Protein 3UZU (pdb70)

Solvent-accessible surface area: 12932 Å² total; per-residue (Å²): 139,85,188,67,56,47,50,13,72,59,141,50,24,9,86,44,1,10,60,28,5,169,0,84,164,50,49,54,0,0,4,9,25,7,15,75,0,29,11,0,13,40,0,9,78,91,0,8,33,128,85,30,24,0,10,0,3,25,113,69,84,90,31,23,40,140,2,88,158,146,27,32,163,59,11,73,25,39,82,20,63,11,57,115,37,88,0,33,76,10,20,93,139,64,154,74,71,11,0,15,0,1,3,55,5,65,103,108,36,1,35,52,1,1,72,50,0,35,87,27,1,87,46,3,72,15,0,6,0,4,2,42,32,56,0,0,73,56,0,51,9,124,55,43,64,113,28,2,20,87,7,0,0,23,0,48,13,27,4,76,25,56,73,58,39,101,1,50,33,121,1,14,48,84,84,32,111,58,84,9,0,2,0,72,0,72,20,40,34,116,159,98,37,52,92,24,76,78,75,16,0,19,66,0,1,81,26,0,11,77,95,106,182,106,84,0,121,92,14,4,33,81,20,139,149,72,11,58,7,92,76,122,67,26,74,12,54,66,92,0,26,44,0,14,21,125,60,0,12,185,4,0,75,25,0,40,79,47,120,79,119,142

Radius of gyration: 20.52 Å; Cα contacts (8 Å, |Δi|>4): 447; chains: 1; bounding box: 50×59×37 Å

B-factor: mean 15.31, std 8.37, range [4.54, 40.95]

InterPro domains:
  IPR001737 Ribosomal RNA adenine methyltransferase KsgA/Erm [PF00398] (11-234)
  IPR001737 Ribosomal RNA adenine methyltransferase KsgA/Erm [PS51689] (12-272)
  IPR001737 Ribosomal RNA adenine methyltransferase KsgA/Erm [PTHR11727] (7-268)
  IPR011530 Ribosomal RNA adenine dimethylase [MF_00607] (10-269)
  IPR011530 Ribosomal RNA adenine dimethylase [TIGR00755] (12-267)
  IPR020598 Ribosomal RNA adenine methylase transferase, N-terminal [SM00650] (26-202)
  IPR023165 rRNA adenine dimethylase-like, C-terminal [G3DSA:1.10.8.100] (207-275)
  IPR029063 S-adenosyl-L-methionine-dependent methyltransferase superfamily [G3DSA:3.40.50.150] (14-205)
  IPR029063 S-adenosyl-L-methionine-dependent methyltransferase superfamily [SSF53335] (7-268)

Nearest PDB structures (foldseek):
  3uzu-assembly1_A  TM=1.004E+00  e=6.122E-60  Burkholderia pseudomallei
  3tpz-assembly2_B  TM=9.050E-01  e=2.396E-33  Escherichia coli K-12
  3tpz-assembly1_A  TM=9.086E-01  e=2.396E-33  Escherichia coli K-12
  3tqs-assembly2_B  TM=9.136E-01  e=1.280E-32  Coxiella burnetii
  7o5h-assembly1_V  TM=8.804E-01  e=4.434E-31  Escherichia coli K-12

Foldseek 3Di:
DDDDDKAFDDPVVLVVLCVVQVAAAPAAEEEEACDQNSNPVVNLVHYFDVVRAHEYEEADPVSVVNVCVVQPPNYHYDHDDLLPDDVVVRQDDDQQAGYEYEYEDEDVCVQSNLVSCLVVQRNYAKYKYKYFPLVLCQCCPDFPDPNDALNVQLQVLFWDKDWDDKAAQVSIVVGDPTIITMMMTGTDDPVRHDPFDVVLLNVQLCQQRVPQQQFQCVSVVVCVVQDPVVVVVHDRRHGSRRDHNVVSRVVSVRNCVSVDDD

CATH classification: 3.40.50.150 (+1 more: 1.10.8.100)

Secondary structure (DSSP, 8-state):
---S--EE--HHHHHHHHHHH---TT-EEEEE--TTSTTHHHHHHHH-BTTBPEEEEE--HHHHHHHHHHHGGGEEEEES-GGG--GGGGSPSSSS--EEEEEE--HHHHHHHHHHHGGGGGGEEEEEEEEEHHHHHHHTPPTTSTT--HHHHHHHHHEEEEEEEEE-GGGEES--SS-EEEEEEEEPPGGGS-SS-HHHHHHHHHHHGGGTTSBHHHHTGGGTTT--TTTTT--TTSBGGG--HHHHHHHHHHHHHHT---

Organism: Burkholderia pseudomallei (strain K96243) (NCBI:txid272560)

Sequence (262 aa):
KRFGQNFLVDHGVIDAIVAAIRPERGERMVEIGPGLGALTGPVIARLATPGSPLHAVELDRDLIGRLEQRFGELLELHAGDALTFDFGSIARPGDEPSLRIIGNLPYNNISSPLLFHLMSFAPVVIDQHFMLQNEVVERMVAEPGTKAFSRLSVMLQYRYVMDKLIDVPPESFQPPPKVDSAIVRMIPHAPHELPAVDPAVLGEVVTAAFSQRRKMLRRNTLGGYRDLVDFDALGFDLARRAEDIGVDEYVRVAQAVASARASG

Structure (mmCIF, N/CA/C/O backbone):
data_3UZU
#
_entry.id   3UZU
#
_cell.length_a   91.190
_cell.length_b   49.340
_cell.length_c   61.160
_cell.angle_alpha   90.000
_cell.angle_beta   95.910
_cell.angle_gamma   90.000
#
_symmetry.space_group_name_H-M   'C 1 2 1'
#
loop_
_entity.id
_entity.type
_entity.pdbx_description
1 polymer 'Ribosomal RNA small subunit methyltransferase A'
2 non-polymer 1,2-ETHANEDIOL
3 water water
#
loop_
_atom_site.group_PDB
_atom_site.id
_atom_site.type_symbol
_atom_site.label_atom_id
_atom_site.label_alt_id
_atom_site.label_comp_id
_atom_site.label_asym_id
_atom_site.label_entity_id
_atom_site.label_seq_id
_atom_site.pdbx_PDB_ins_code
_atom_site.Cartn_x
_atom_site.Cartn_y
_atom_site.Cartn_z
_atom_site.occupancy
_atom_site.B_iso_or_equiv
_atom_site.auth_seq_id
_atom_site.auth_comp_id
_atom_site.auth_asym_id
_atom_site.auth_atom_id
_atom_site.pdbx_PDB_model_num
ATOM 1 N N . LYS A 1 18 ? 23.009 8.872 9.471 1.00 37.24 14 LYS A N 1
ATOM 2 C CA . LYS A 1 18 ? 22.208 8.214 8.388 1.00 37.99 14 LYS A CA 1
ATOM 3 C C . LYS A 1 18 ? 21.229 7.183 8.973 1.00 37.77 14 LYS A C 1
ATOM 4 O O . LYS A 1 18 ? 21.624 6.327 9.760 1.00 38.74 14 LYS A O 1
ATOM 6 N N . ARG A 1 19 ? 19.959 7.269 8.582 1.00 36.63 15 ARG A N 1
ATOM 7 C CA . ARG A 1 19 ? 18.957 6.283 8.980 1.00 36.60 15 ARG A CA 1
ATOM 8 C C . ARG A 1 19 ? 19.333 4.887 8.454 1.00 36.71 15 ARG A C 1
ATOM 9 O O . ARG A 1 19 ? 19.351 4.671 7.232 1.00 36.48 15 ARG A O 1
ATOM 11 N N . PHE A 1 20 ? 19.660 3.970 9.372 1.00 36.06 16 PHE A N 1
ATOM 12 C CA . PHE A 1 20 ? 19.879 2.535 9.058 1.00 33.81 16 PHE A CA 1
ATOM 13 C C . PHE A 1 20 ? 18.674 1.721 9.555 1.00 34.64 16 PHE A C 1
ATOM 14 O O . PHE A 1 20 ? 18.539 1.462 10.760 1.00 31.83 16 PHE A O 1
ATOM 22 N N . GLY A 1 21 ? 17.798 1.327 8.625 1.00 34.24 17 GLY A N 1
ATOM 23 C CA . GLY A 1 21 ? 16.593 0.568 8.968 1.00 33.05 17 GLY A CA 1
ATOM 24 C C . GLY A 1 21 ? 15.671 1.411 9.842 1.00 32.39 17 GLY A C 1
ATOM 25 O O . GLY A 1 21 ? 15.621 2.643 9.685 1.00 32.91 17 GLY A O 1
ATOM 26 N N . GLN A 1 22 ? 14.959 0.762 10.770 1.00 40.27 18 GLN A N 1
ATOM 27 C CA . GLN A 1 22 ? 14.054 1.458 11.710 1.00 36.84 18 GLN A CA 1
ATOM 28 C C . GLN A 1 22 ? 14.635 1.482 13.148 1.00 35.97 18 GLN A C 1
ATOM 29 O O . GLN A 1 22 ? 15.326 0.539 13.563 1.00 36.77 18 GLN A O 1
ATOM 31 N N . ASN A 1 23 ? 14.373 2.571 13.880 1.00 33.30 19 ASN A N 1
ATOM 32 C CA . ASN A 1 23 ? 14.720 2.704 15.319 1.00 32.18 19 ASN A CA 1
ATOM 33 C C . ASN A 1 23 ? 13.491 3.126 16.136 1.00 31.16 19 ASN A C 1
ATOM 34 O O . ASN A 1 23 ? 13.109 4.315 16.159 1.00 28.81 19 ASN A O 1
ATOM 39 N N . PHE A 1 24 ? 12.858 2.170 16.808 1.00 30.81 20 PHE A N 1
ATOM 40 C CA . PHE A 1 24 ? 11.575 2.468 17.451 1.00 29.78 20 PHE A CA 1
ATOM 41 C C . PHE A 1 24 ? 11.780 2.832 18.925 1.00 28.47 20 PHE A C 1
ATOM 42 O O . PHE A 1 24 ? 12.532 2.168 19.636 1.00 28.59 20 PHE A O 1
ATOM 50 N N . LEU A 1 25 ? 11.121 3.905 19.370 1.00 26.61 21 LEU A N 1
ATOM 51 C CA . LEU A 1 25 ? 11.187 4.328 20.780 1.00 26.45 21 LEU A CA 1
ATOM 52 C C . LEU A 1 25 ? 10.536 3.255 21.655 1.00 26.82 21 LEU A C 1
ATOM 53 O O . LEU A 1 25 ? 9.429 2.799 21.360 1.00 27.08 21 LEU A O 1
ATOM 58 N N . VAL A 1 26 ? 11.224 2.823 22.714 1.00 26.95 22 VAL A N 1
ATOM 59 C CA . VAL A 1 26 ? 10.682 1.765 23.579 1.00 28.27 22 VAL A CA 1
ATOM 60 C C . VAL A 1 26 ? 10.722 2.044 25.079 1.00 28.45 22 VAL A C 1
ATOM 61 O O . VAL A 1 26 ? 9.950 1.444 25.825 1.00 30.69 22 VAL A O 1
ATOM 65 N N . ASP A 1 27 ? 11.621 2.916 25.532 1.00 28.43 23 ASP A N 1
ATOM 66 C CA . ASP A 1 27 ? 11.722 3.260 26.955 1.00 28.76 23 ASP A CA 1
ATOM 67 C C . ASP A 1 27 ? 10.464 3.985 27.469 1.00 27.46 23 ASP A C 1
ATOM 68 O O . ASP A 1 27 ? 10.191 5.103 27.063 1.00 25.28 23 ASP A O 1
ATOM 73 N N . HIS A 1 28 ? 9.733 3.353 28.388 1.00 27.08 24 HIS A N 1
ATOM 74 C CA . HIS A 1 28 ? 8.450 3.882 28.876 1.00 26.80 24 HIS A CA 1
ATOM 75 C C . HIS A 1 28 ? 8.557 5.179 29.624 1.00 25.19 24 HIS A C 1
ATOM 76 O O . HIS A 1 28 ? 7.703 6.035 29.483 1.00 23.70 24 HIS A O 1
ATOM 83 N N . GLY A 1 29 ? 9.606 5.345 30.413 1.00 24.30 25 GLY A N 1
ATOM 84 C CA . GLY A 1 29 ? 9.877 6.621 31.069 1.00 23.30 25 GLY A CA 1
ATOM 85 C C . GLY A 1 29 ? 10.059 7.767 30.086 1.00 21.53 25 GLY A C 1
ATOM 86 O O . GLY A 1 29 ? 9.528 8.855 30.302 1.00 20.84 25 GLY A O 1
ATOM 87 N N . VAL A 1 30 ? 10.808 7.539 29.005 1.00 20.13 26 VAL A N 1
ATOM 88 C CA . VAL A 1 30 ? 11.049 8.590 28.033 1.00 18.89 26 VAL A CA 1
ATOM 89 C C . VAL A 1 30 ? 9.731 8.909 27.320 1.00 17.18 26 VAL A C 1
ATOM 90 O O . VAL A 1 30 ? 9.391 10.079 27.108 1.00 16.28 26 VAL A O 1
ATOM 94 N N . ILE A 1 31 ? 8.972 7.868 26.969 1.00 16.62 27 ILE A N 1
ATOM 95 C CA . ILE A 1 31 ? 7.699 8.059 26.265 1.00 15.70 27 ILE A CA 1
ATOM 96 C C . ILE A 1 31 ? 6.775 8.930 27.116 1.00 15.38 27 ILE A C 1
ATOM 97 O O . ILE A 1 31 ? 6.184 9.901 26.621 1.00 14.37 27 ILE A O 1
ATOM 102 N N . ASP A 1 32 ? 6.672 8.591 28.401 1.00 16.18 28 ASP A N 1
ATOM 103 C CA . ASP A 1 32 ? 5.805 9.340 29.323 1.00 16.46 28 ASP A CA 1
ATOM 104 C C . ASP A 1 32 ? 6.267 10.778 29.547 1.00 15.97 28 ASP A C 1
ATOM 105 O O . ASP A 1 32 ? 5.433 11.702 29.607 1.00 15.37 28 ASP A O 1
ATOM 110 N N . ALA A 1 33 ? 7.585 10.982 29.622 1.00 15.64 29 ALA A N 1
ATOM 111 C CA . ALA A 1 33 ? 8.134 12.341 29.651 1.00 15.13 29 ALA A CA 1
ATOM 112 C C . ALA A 1 33 ? 7.803 13.188 28.414 1.00 13.91 29 ALA A C 1
ATOM 113 O O . ALA A 1 33 ? 7.479 14.375 28.542 1.00 13.87 29 ALA A O 1
ATOM 115 N N . ILE A 1 34 ? 7.876 12.588 27.224 1.00 13.04 30 ILE A N 1
ATOM 116 C CA . ILE A 1 34 ? 7.529 13.270 25.991 1.00 12.17 30 ILE A CA 1
ATOM 117 C C . ILE A 1 34 ? 6.035 13.646 25.997 1.00 11.51 30 ILE A C 1
ATOM 118 O O . ILE A 1 34 ? 5.664 14.777 25.682 1.00 11.21 30 ILE A O 1
ATOM 123 N N . VAL A 1 35 ? 5.189 12.706 26.410 1.00 11.34 31 VAL A N 1
ATOM 124 C CA . VAL A 1 35 ? 3.755 12.980 26.497 1.00 11.19 31 VAL A CA 1
ATOM 125 C C . VAL A 1 35 ? 3.481 14.108 27.485 1.00 11.36 31 VAL A C 1
ATOM 126 O O . VAL A 1 35 ? 2.634 14.955 27.219 1.00 11.09 31 VAL A O 1
ATOM 130 N N . ALA A 1 36 ? 4.197 14.130 28.618 1.00 12.13 32 ALA A N 1
ATOM 131 C CA . ALA A 1 36 ? 3.996 15.186 29.623 1.00 12.63 32 ALA A CA 1
ATOM 132 C C . ALA A 1 36 ? 4.435 16.563 29.094 1.00 12.56 32 ALA A C 1
ATOM 133 O O . ALA A 1 36 ? 3.858 17.586 29.459 1.00 13.14 32 ALA A O 1
ATOM 135 N N . ALA A 1 37 ? 5.455 16.581 28.250 1.00 12.24 33 ALA A N 1
ATOM 136 C CA . ALA A 1 37 ? 5.919 17.835 27.626 1.00 12.30 33 ALA A CA 1
ATOM 137 C C . ALA A 1 37 ? 4.883 18.376 26.640 1.00 11.85 33 ALA A C 1
ATOM 138 O O . ALA A 1 37 ? 4.575 19.586 26.618 1.00 12.35 33 ALA A O 1
ATOM 140 N N . ILE A 1 38 ? 4.313 17.492 25.848 1.00 11.50 34 ILE A N 1
ATOM 141 C CA . ILE A 1 38 ? 3.302 17.869 24.830 1.00 11.23 34 ILE A CA 1
ATOM 142 C C . ILE A 1 38 ? 1.974 18.282 25.466 1.00 11.42 34 ILE A C 1
ATOM 143 O O . ILE A 1 38 ? 1.333 19.230 25.027 1.00 11.11 34 ILE A O 1
ATOM 148 N N . ARG A 1 39 ? 1.584 17.566 26.508 1.00 11.98 35 ARG A N 1
ATOM 149 C CA . ARG A 1 39 ? 0.271 17.728 27.150 1.00 12.71 35 ARG A CA 1
ATOM 150 C C . ARG A 1 39 ? -0.878 17.635 26.140 1.00 11.82 35 ARG A C 1
ATOM 151 O O . ARG A 1 39 ? -1.677 18.566 26.004 1.00 11.51 35 ARG A O 1
ATOM 159 N N . PRO A 1 40 ? -0.975 16.503 25.443 1.00 11.60 36 PRO A N 1
ATOM 160 C CA . PRO A 1 40 ? -2.159 16.339 24.610 1.00 11.28 36 PRO A CA 1
ATOM 161 C C . PRO A 1 40 ? -3.435 16.321 25.448 1.00 12.07 36 PRO A C 1
ATOM 162 O O . PRO A 1 40 ? -3.457 15.668 26.479 1.00 12.58 36 PRO A O 1
ATOM 166 N N . GLU A 1 41 ? -4.487 17.029 25.007 1.00 12.18 37 GLU A N 1
ATOM 167 C CA . GLU A 1 41 ? -5.772 17.034 25.715 1.00 13.01 37 GLU A CA 1
ATOM 168 C C . GLU A 1 41 ? -6.960 16.848 24.768 1.00 12.74 37 GLU A C 1
ATOM 169 O O . GLU A 1 41 ? -6.880 17.166 23.572 1.00 11.73 37 GLU A O 1
ATOM 175 N N . ARG A 1 42 ? -8.042 16.298 25.312 1.00 13.32 38 ARG A N 1
ATOM 176 C CA . ARG A 1 42 ? -9.285 16.122 24.554 1.00 13.78 38 ARG A CA 1
ATOM 177 C C . ARG A 1 42 ? -9.764 17.429 24.013 1.00 13.93 38 ARG A C 1
ATOM 178 O O . ARG A 1 42 ? -9.690 18.438 24.678 1.00 14.21 38 ARG A O 1
ATOM 186 N N . GLY A 1 43 ? -10.279 17.399 22.779 1.00 14.59 39 GLY A N 1
ATOM 187 C CA . GLY A 1 43 ? -10.752 18.625 22.132 1.00 14.66 39 GLY A CA 1
ATOM 188 C C . GLY A 1 43 ? -9.710 19.225 21.208 1.00 14.07 39 GLY A C 1
ATOM 189 O O . GLY A 1 43 ? -10.040 20.114 20.416 1.00 16.37 39 GLY A O 1
ATOM 190 N N . GLU A 1 44 ? -8.455 18.794 21.317 1.00 12.22 40 GLU A N 1
ATOM 191 C CA . GLU A 1 44 ? -7.400 19.396 20.510 1.00 10.95 40 GLU A CA 1
ATOM 192 C C . GLU A 1 44 ? -7.300 18.681 19.162 1.00 10.00 40 GLU A C 1
ATOM 193 O O . GLU A 1 44 ? -7.439 17.478 19.111 1.00 9.91 40 GLU A O 1
ATOM 199 N N . ARG A 1 45 ? -7.067 19.447 18.093 1.00 9.27 41 ARG A N 1
ATOM 200 C CA . ARG A 1 45 ? -6.773 18.893 16.754 1.00 8.77 41 ARG A CA 1
ATOM 201 C C . ARG A 1 45 ? -5.275 18.727 16.639 1.00 7.88 41 ARG A C 1
ATOM 202 O O . ARG A 1 45 ? -4.537 19.712 16.707 1.00 8.17 41 ARG A O 1
ATOM 210 N N . MET A 1 46 ? -4.802 17.501 16.455 1.00 7.20 42 MET A N 1
ATOM 211 C CA . MET A 1 46 ? -3.389 17.221 16.519 1.00 6.77 42 MET A CA 1
ATOM 212 C C . MET A 1 46 ? -3.055 16.238 15.432 1.00 6.33 42 MET A C 1
ATOM 213 O O . MET A 1 46 ? -3.890 15.384 15.105 1.00 6.25 42 MET A O 1
ATOM 218 N N . VAL A 1 47 ? -1.901 16.422 14.802 1.00 5.97 43 VAL A N 1
ATOM 219 C CA . VAL A 1 47 ? -1.392 15.473 13.807 1.00 5.94 43 VAL A CA 1
ATOM 220 C C . VAL A 1 47 ? 0.030 15.046 14.199 1.00 5.90 43 VAL A C 1
ATOM 221 O O . VAL A 1 47 ? 0.886 15.891 14.585 1.00 5.73 43 VAL A O 1
ATOM 225 N N . GLU A 1 48 ? 0.256 13.727 14.107 1.00 6.15 44 GLU A N 1
ATOM 226 C CA . GLU A 1 48 ? 1.548 13.119 14.331 1.00 6.42 44 GLU A CA 1
ATOM 227 C C . GLU A 1 48 ? 2.204 12.685 13.001 1.00 6.59 44 GLU A C 1
ATOM 228 O O . GLU A 1 48 ? 1.649 11.896 12.237 1.00 6.58 44 GLU A O 1
ATOM 234 N N . ILE A 1 49 ? 3.404 13.184 12.787 1.00 6.92 45 ILE A N 1
ATOM 235 C CA . ILE A 1 49 ? 4.211 12.861 11.616 1.00 7.40 45 ILE A CA 1
ATOM 236 C C . ILE A 1 49 ? 5.166 11.752 11.942 1.00 8.29 45 ILE A C 1
ATOM 237 O O . ILE A 1 49 ? 5.952 11.867 12.874 1.00 8.38 45 ILE A O 1
ATOM 242 N N . GLY A 1 50 ? 5.130 10.664 11.187 1.00 9.35 46 GLY A N 1
ATOM 243 C CA . GLY A 1 50 ? 6.028 9.548 11.467 1.00 9.82 46 GLY A CA 1
ATOM 244 C C . GLY A 1 50 ? 5.685 8.746 12.740 1.00 10.24 46 GLY A C 1
ATOM 245 O O . GLY A 1 50 ? 6.513 8.632 13.643 1.00 10.83 46 GLY A O 1
ATOM 246 N N . PRO A 1 51 ? 4.489 8.153 12.817 1.00 10.42 47 PRO A N 1
ATOM 247 C CA . PRO A 1 51 ? 4.066 7.406 14.041 1.00 10.74 47 PRO A CA 1
ATOM 248 C C . PRO A 1 51 ? 4.848 6.117 14.335 1.00 11.80 47 PRO A C 1
ATOM 249 O O . PRO A 1 51 ? 4.811 5.602 15.453 1.00 12.98 47 PRO A O 1
ATOM 253 N N . GLY A 1 52 ? 5.556 5.588 13.354 1.00 12.42 48 GLY A N 1
ATOM 254 C CA . GLY A 1 52 ? 6.318 4.384 13.601 1.00 13.33 48 GLY A CA 1
ATOM 255 C C . GLY A 1 52 ? 5.387 3.235 13.935 1.00 13.64 48 GLY A C 1
ATOM 256 O O . GLY A 1 52 ? 4.383 3.063 13.282 1.00 12.97 48 GLY A O 1
ATOM 257 N N . LEU A 1 53 ? 5.738 2.494 14.982 1.00 14.77 49 LEU A N 1
ATOM 258 C CA . LEU A 1 53 ? 4.925 1.419 15.541 1.00 15.59 49 LEU A CA 1
ATOM 259 C C . LEU A 1 53 ? 3.907 1.898 16.593 1.00 15.16 49 LEU A C 1
ATOM 260 O O . LEU A 1 53 ? 3.191 1.090 17.181 1.00 15.81 49 LEU A O 1
ATOM 265 N N . GLY A 1 54 ? 3.809 3.211 16.803 1.00 14.09 50 GLY A N 1
ATOM 266 C CA . GLY A 1 54 ? 2.829 3.776 17.718 1.00 13.48 50 GLY A CA 1
ATOM 267 C C . GLY A 1 54 ? 3.270 4.020 19.162 1.00 13.46 50 GLY A C 1
ATOM 268 O O . GLY A 1 54 ? 2.423 4.124 20.048 1.00 13.87 50 GLY A O 1
ATOM 269 N N . ALA A 1 55 ? 4.569 4.162 19.389 1.00 13.62 51 ALA A N 1
ATOM 270 C CA . ALA A 1 55 ? 5.119 4.403 20.747 1.00 13.81 51 ALA A CA 1
ATOM 271 C C . ALA A 1 55 ? 4.523 5.667 21.372 1.00 13.16 51 ALA A C 1
ATOM 272 O O . ALA A 1 55 ? 4.173 5.632 22.539 1.00 13.72 51 ALA A O 1
ATOM 274 N N . LEU A 1 56 ? 4.378 6.747 20.603 1.00 12.10 52 LEU A N 1
ATOM 275 C CA . LEU A 1 56 ? 3.761 7.971 21.099 1.00 11.46 52 LEU A CA 1
ATOM 276 C C . LEU A 1 56 ? 2.286 8.015 20.730 1.00 10.64 52 LEU A C 1
ATOM 277 O O . LEU A 1 56 ? 1.497 8.606 21.474 1.00 10.44 52 LEU A O 1
ATOM 282 N N . THR A 1 57 ? 1.929 7.378 19.608 1.00 9.91 53 THR A N 1
ATOM 283 C CA . THR A 1 57 ? 0.543 7.346 19.113 1.00 9.58 53 THR A CA 1
ATOM 284 C C . THR A 1 57 ? -0.432 6.834 20.202 1.00 9.90 53 THR A C 1
ATOM 285 O O . THR A 1 57 ? -1.441 7.463 20.471 1.00 9.78 53 THR A O 1
ATOM 289 N N . GLY A 1 58 ? -0.124 5.684 20.811 1.00 10.41 54 GLY A N 1
ATOM 290 C CA . GLY A 1 58 ? -0.985 5.105 21.851 1.00 10.93 54 GLY A CA 1
ATOM 291 C C . GLY A 1 58 ? -1.278 6.034 23.020 1.00 11.00 54 GLY A C 1
ATOM 292 O O . GLY A 1 58 ? -2.442 6.306 23.340 1.00 10.93 54 GLY A O 1
ATOM 293 N N . PRO A 1 59 ? -0.212 6.507 23.710 1.00 11.09 55 PRO A N 1
ATOM 294 C CA . PRO A 1 59 ? -0.397 7.402 24.847 1.00 11.27 55 PRO A CA 1
ATOM 295 C C . PRO A 1 59 ? -1.076 8.724 24.524 1.00 10.71 55 PRO A C 1
ATOM 296 O O . PRO A 1 59 ? -1.851 9.232 25.331 1.00 11.18 55 PRO A O 1
ATOM 300 N N . VAL A 1 60 ? -0.782 9.279 23.351 1.00 10.02 56 VAL A N 1
ATOM 301 C CA . VAL A 1 60 ? -1.446 10.497 22.898 1.00 9.42 56 VAL A CA 1
ATOM 302 C C . VAL A 1 60 ? -2.941 10.216 22.672 1.00 9.42 56 VAL A C 1
ATOM 303 O O . VAL A 1 60 ? -3.778 10.937 23.178 1.00 9.53 56 VAL A O 1
ATOM 307 N N . ILE A 1 61 ? -3.279 9.151 21.937 1.00 9.54 57 ILE A N 1
ATOM 308 C CA . ILE A 1 61 ? -4.682 8.743 21.752 1.00 9.65 57 ILE A CA 1
ATOM 309 C C . ILE A 1 61 ? -5.397 8.603 23.085 1.00 10.27 57 ILE A C 1
ATOM 310 O O . ILE A 1 61 ? -6.537 9.035 23.226 1.00 10.46 57 ILE A O 1
ATOM 315 N N . ALA A 1 62 ? -4.723 8.011 24.065 1.00 10.88 58 ALA A N 1
ATOM 316 C CA . ALA A 1 62 ? -5.333 7.762 25.389 1.00 11.80 58 ALA A CA 1
ATOM 317 C C . ALA A 1 62 ? -5.781 9.082 26.045 1.00 12.04 58 ALA A C 1
ATOM 318 O O . ALA A 1 62 ? -6.836 9.152 26.697 1.00 12.77 58 ALA A O 1
ATOM 320 N N . ARG A 1 63 ? -4.984 10.124 25.879 1.00 11.96 59 ARG A N 1
ATOM 321 C CA . ARG A 1 63 ? -5.286 11.420 26.481 1.00 12.42 59 ARG A CA 1
ATOM 322 C C . ARG A 1 63 ? -6.182 12.322 25.657 1.00 11.98 59 ARG A C 1
ATOM 323 O O . ARG A 1 63 ? -6.915 13.130 26.230 1.00 12.41 59 ARG A O 1
ATOM 331 N N . LEU A 1 64 ? -6.077 12.230 24.337 1.00 11.67 60 LEU A N 1
ATOM 332 C CA . LEU A 1 64 ? -6.622 13.253 23.442 1.00 11.22 60 LEU A CA 1
ATOM 333 C C . LEU A 1 64 ? -7.779 12.772 22.554 1.00 11.59 60 LEU A C 1
ATOM 334 O O . LEU A 1 64 ? -8.687 13.556 22.239 1.00 11.37 60 LEU A O 1
ATOM 339 N N . ALA A 1 65 ? -7.755 11.506 22.146 1.00 12.12 61 ALA A N 1
ATOM 340 C CA . ALA A 1 65 ? -8.776 11.019 21.219 1.00 12.92 61 ALA A CA 1
ATOM 341 C C . ALA A 1 65 ? -10.032 10.526 21.946 1.00 14.85 61 ALA A C 1
ATOM 342 O O . ALA A 1 65 ? -9.946 9.813 22.958 1.00 14.84 61 ALA A O 1
ATOM 344 N N . THR A 1 66 ? -11.190 10.892 21.391 1.00 16.04 62 THR A N 1
ATOM 345 C CA . THR A 1 66 ? -12.479 10.361 21.802 1.00 18.36 62 THR A CA 1
ATOM 346 C C . THR A 1 66 ? -13.226 10.012 20.518 1.00 19.43 62 THR A C 1
ATOM 347 O O . THR A 1 66 ? -12.859 10.509 19.437 1.00 18.90 62 THR A O 1
ATOM 351 N N . PRO A 1 67 ? -14.258 9.153 20.608 1.00 20.60 63 PRO A N 1
ATOM 352 C CA . PRO A 1 67 ? -15.020 8.888 19.375 1.00 20.91 63 PRO A CA 1
ATOM 353 C C . PRO A 1 67 ? -15.566 10.192 18.790 1.00 20.53 63 PRO A C 1
ATOM 354 O O . PRO A 1 67 ? -16.182 10.987 19.514 1.00 20.21 63 PRO A O 1
ATOM 358 N N . GLY A 1 68 ? -15.275 10.437 17.503 1.00 19.97 64 GLY A N 1
ATOM 359 C CA . GLY A 1 68 ? -15.613 11.719 16.838 1.00 18.64 64 GLY A CA 1
ATOM 360 C C . GLY A 1 68 ? -14.519 12.793 16.772 1.00 17.16 64 GLY A C 1
ATOM 361 O O . GLY A 1 68 ? -14.653 13.822 16.071 1.00 17.36 64 GLY A O 1
ATOM 362 N N . SER A 1 69 ? -13.448 12.577 17.543 1.00 15.18 65 SER A N 1
ATOM 363 C CA . SER A 1 69 ? -12.292 13.460 17.587 1.00 13.61 65 SER A CA 1
ATOM 364 C C . SER A 1 69 ? -11.018 12.605 17.662 1.00 11.82 65 SER A C 1
ATOM 365 O O . SER A 1 69 ? -10.362 12.482 18.704 1.00 11.63 65 SER A O 1
ATOM 368 N N . PRO A 1 70 ? -10.631 12.018 16.520 1.00 10.33 66 PRO A N 1
ATOM 369 C CA . PRO A 1 70 ? -9.412 11.210 16.458 1.00 9.70 66 PRO A CA 1
ATOM 370 C C . PRO A 1 70 ? -8.142 12.021 16.511 1.00 8.88 66 PRO A C 1
ATOM 371 O O . PRO A 1 70 ? -8.144 13.231 16.240 1.00 8.80 66 PRO A O 1
ATOM 375 N N . LEU A 1 71 ? -7.041 11.339 16.819 1.00 8.21 67 LEU A N 1
ATOM 376 C CA . LEU A 1 71 ? -5.725 1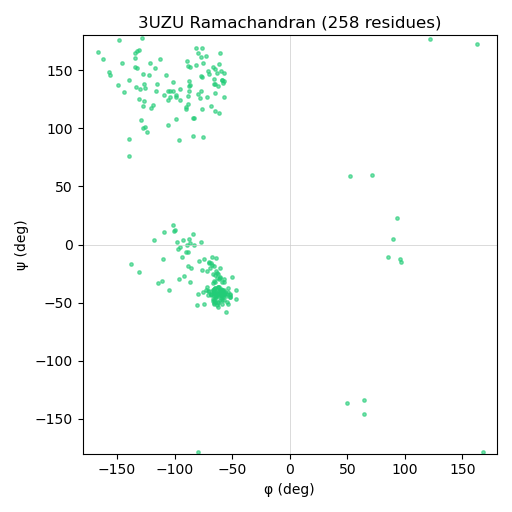1.858 16.506 1.00 7.49 67 LEU A CA 1
ATOM 377 C C . LEU A 1 71 ? -5.457 11.655 15.019 1.00 6.97 67 LEU A C 1
ATOM 378 O O . LEU A 1 71 ? -5.681 10.567 14.494 1.00 7.11 67 LEU A O 1
ATOM 383 N N . HIS A 1 72 ? -4.985 12.701 14.337 1.00 6.40 68 HIS A N 1
ATOM 384 C CA . HIS A 1 72 ? -4.531 12.599 12.941 1.00 6.17 68 HIS A CA 1
ATOM 385 C C . HIS A 1 72 ? -3.067 12.181 12.857 1.00 6.09 68 HIS A C 1
ATOM 386 O O . HIS A 1 72 ? -2.275 12.337 13.821 1.00 5.88 68 HIS A O 1
ATOM 393 N N . ALA A 1 73 ? -2.703 11.531 11.751 1.00 6.24 69 ALA A N 1
ATOM 394 C CA . ALA A 1 73 ? -1.309 11.115 11.515 1.00 6.33 69 ALA A CA 1
ATOM 395 C C . ALA A 1 73 ? -0.962 11.198 10.030 1.00 6.44 69 ALA A C 1
ATOM 396 O O . ALA A 1 73 ? -1.860 11.255 9.178 1.00 6.48 69 ALA A O 1
ATOM 398 N N . VAL A 1 74 ? 0.324 11.341 9.720 1.00 6.63 70 VAL A N 1
ATOM 399 C CA . VAL A 1 74 ? 0.798 11.321 8.330 1.00 6.91 70 VAL A CA 1
ATOM 400 C C . VAL A 1 74 ? 1.900 10.269 8.254 1.00 7.57 70 VAL A C 1
ATOM 401 O O . VAL A 1 74 ? 2.860 10.314 9.065 1.00 7.42 70 VAL A O 1
ATOM 405 N N . GLU A 1 75 ? 1.724 9.301 7.357 1.00 8.37 71 GLU A N 1
ATOM 406 C CA . GLU A 1 75 ? 2.651 8.163 7.199 1.00 9.38 71 GLU A CA 1
ATOM 407 C C . GLU A 1 75 ? 2.521 7.587 5.793 1.00 9.80 71 GLU A C 1
ATOM 408 O O . GLU A 1 75 ? 1.445 7.636 5.209 1.00 9.02 71 GLU A O 1
ATOM 414 N N . LEU A 1 76 ? 3.618 7.044 5.227 1.00 10.71 72 LEU A N 1
ATOM 415 C CA . LEU A 1 76 ? 3.576 6.497 3.873 1.00 11.66 72 LEU A CA 1
ATOM 416 C C . LEU A 1 76 ? 3.719 4.969 3.811 1.00 12.59 72 LEU A C 1
ATOM 417 O O . LEU A 1 76 ? 3.146 4.328 2.951 1.00 13.05 72 LEU A O 1
ATOM 422 N N . ASP A 1 77 ? 4.452 4.387 4.748 1.00 13.23 73 ASP A N 1
ATOM 423 C CA . ASP A 1 77 ? 4.719 2.936 4.697 1.00 14.28 73 ASP A CA 1
ATOM 424 C C . ASP A 1 77 ? 3.431 2.136 4.943 1.00 14.41 73 ASP A C 1
ATOM 425 O O . ASP A 1 77 ? 2.839 2.252 6.011 1.00 13.49 73 ASP A O 1
ATOM 430 N N . ARG A 1 78 ? 3.021 1.319 3.963 1.00 15.35 74 ARG A N 1
ATOM 431 C CA . ARG A 1 78 ? 1.736 0.592 4.038 1.00 15.60 74 ARG A CA 1
ATOM 432 C C . ARG A 1 78 ? 1.686 -0.438 5.176 1.00 16.24 74 ARG A C 1
ATOM 433 O O . ARG A 1 78 ? 0.627 -0.687 5.747 1.00 15.83 74 ARG A O 1
ATOM 435 N N . ASP A 1 79 ? 2.823 -1.047 5.502 1.00 17.03 75 ASP A N 1
ATOM 436 C CA . ASP A 1 79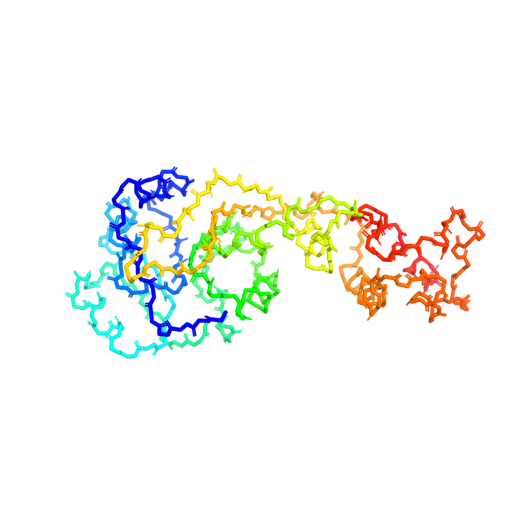 ? 2.876 -2.042 6.607 1.00 17.77 75 ASP A CA 1
ATOM 437 C C . ASP A 1 79 ? 2.614 -1.309 7.934 1.00 16.53 75 ASP A C 1
ATOM 438 O O . ASP A 1 79 ? 1.800 -1.743 8.747 1.00 16.67 75 ASP A O 1
ATOM 443 N N . LEU A 1 80 ? 3.291 -0.184 8.136 1.00 15.04 76 LEU A N 1
ATOM 444 C CA . LEU A 1 80 ? 3.085 0.597 9.367 1.00 14.11 76 LEU A CA 1
ATOM 445 C C . LEU A 1 80 ? 1.643 1.100 9.460 1.00 13.12 76 LEU A C 1
ATOM 446 O O . LEU A 1 80 ? 1.059 1.074 10.531 1.00 12.94 76 LEU A O 1
ATOM 451 N N . ILE A 1 81 ? 1.065 1.538 8.335 1.00 12.45 77 ILE A N 1
ATOM 452 C CA . ILE A 1 81 ? -0.322 2.051 8.307 1.00 11.72 77 ILE A CA 1
ATOM 453 C C . ILE A 1 81 ? -1.307 0.951 8.718 1.00 12.15 77 ILE A C 1
ATOM 454 O O . ILE A 1 81 ? -2.142 1.150 9.599 1.00 11.79 77 ILE A O 1
ATOM 459 N N . GLY A 1 82 ? -1.184 -0.229 8.121 1.00 12.84 78 GLY A N 1
ATOM 460 C CA . G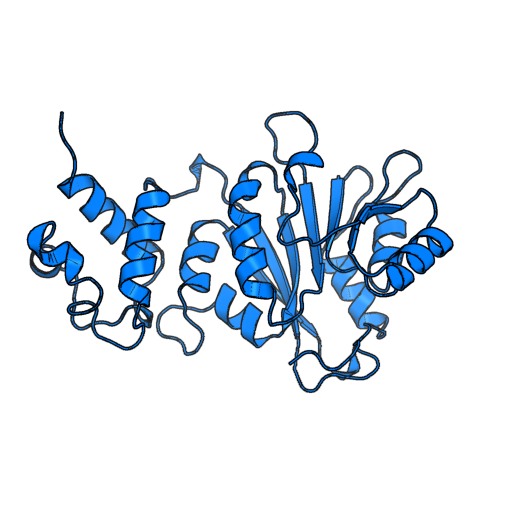LY A 1 82 ? -2.085 -1.322 8.470 1.00 13.64 78 GLY A CA 1
ATOM 461 C C . GLY A 1 82 ? -1.985 -1.720 9.935 1.00 13.83 78 GLY A C 1
ATOM 462 O O . GLY A 1 82 ? -3.004 -2.011 10.568 1.00 14.47 78 GLY A O 1
ATOM 463 N N . ARG A 1 83 ? -0.765 -1.724 10.479 1.00 13.66 79 ARG A N 1
ATOM 464 C CA . ARG A 1 83 ? -0.552 -2.064 11.871 1.00 13.98 79 ARG A CA 1
ATOM 465 C C . ARG A 1 83 ? -1.198 -1.034 12.781 1.00 13.23 79 ARG A C 1
ATOM 466 O O . ARG A 1 83 ? -1.833 -1.401 13.749 1.00 13.13 79 ARG A O 1
ATOM 474 N N . LEU A 1 84 ? -1.021 0.250 12.460 1.00 12.60 80 LEU A N 1
ATOM 475 C CA . LEU A 1 84 ? -1.631 1.315 13.263 1.00 12.31 80 LEU A CA 1
ATOM 476 C C . LEU A 1 84 ? -3.150 1.271 13.234 1.00 12.75 80 LEU A C 1
ATOM 477 O O . LEU A 1 84 ? -3.796 1.420 14.272 1.00 12.38 80 LEU A O 1
ATOM 482 N N . GLU A 1 85 ? -3.720 1.075 12.052 1.00 13.58 81 GLU A N 1
ATOM 483 C CA . GLU A 1 85 ? -5.184 1.067 11.903 1.00 14.56 81 GLU A CA 1
ATOM 484 C C . GLU A 1 85 ? -5.757 -0.155 12.650 1.00 16.04 81 GLU A C 1
ATOM 485 O O . GLU A 1 85 ? -6.784 -0.060 13.349 1.00 16.14 81 GLU A O 1
ATOM 491 N N . GLN A 1 86 ? -5.059 -1.284 12.575 1.00 17.65 82 GLN A N 1
ATOM 492 C CA . GLN A 1 86 ? -5.446 -2.469 13.345 1.00 19.42 82 GLN A CA 1
ATOM 493 C C . GLN A 1 86 ? -5.445 -2.222 14.848 1.00 19.04 82 GLN A C 1
ATOM 494 O O . GLN A 1 86 ? -6.344 -2.669 15.555 1.00 19.52 82 GLN A O 1
ATOM 500 N N . ARG A 1 87 ? -4.421 -1.529 15.334 1.00 18.16 83 ARG A N 1
ATOM 501 C CA . ARG A 1 87 ? -4.231 -1.307 16.763 1.00 18.39 83 ARG A CA 1
ATOM 502 C C . ARG A 1 87 ? -5.178 -0.246 17.356 1.00 16.89 83 ARG A C 1
ATOM 503 O O . ARG A 1 87 ? -5.667 -0.418 18.480 1.00 16.94 83 ARG A O 1
ATOM 511 N N . PHE A 1 88 ? -5.399 0.843 16.623 1.00 15.12 84 PHE A N 1
ATOM 512 C CA . PHE A 1 88 ? -6.151 2.006 17.137 1.00 13.99 84 PHE A CA 1
ATOM 513 C C . PHE A 1 88 ? -7.533 2.242 16.508 1.00 13.76 84 PHE A C 1
ATOM 514 O O . PHE A 1 88 ? -8.326 3.051 17.026 1.00 13.56 84 PHE A O 1
ATOM 522 N N . GLY A 1 89 ? -7.825 1.567 15.401 1.00 13.67 85 GLY A N 1
ATOM 523 C CA . GLY A 1 89 ? -9.102 1.726 14.709 1.00 13.78 85 GLY A CA 1
ATOM 524 C C . GLY A 1 89 ? -9.460 3.187 14.453 1.00 13.18 85 GLY A C 1
ATOM 525 O O . GLY A 1 89 ? -8.593 4.011 14.093 1.00 12.08 85 GLY A O 1
ATOM 526 N N . GLU A 1 90 ? -10.725 3.535 14.694 1.00 13.26 86 GLU A N 1
ATOM 527 C CA . GLU A 1 90 ? -11.203 4.876 14.327 1.00 12.79 86 GLU A CA 1
ATOM 528 C C . GLU A 1 90 ? -10.773 5.998 15.268 1.00 11.74 86 GLU A C 1
ATOM 529 O O . GLU A 1 90 ? -11.080 7.162 15.030 1.00 11.59 86 GLU A O 1
ATOM 535 N N . LEU A 1 91 ? -9.990 5.687 16.293 1.00 11.20 87 LEU A N 1
ATOM 536 C CA . LEU A 1 91 ? -9.368 6.737 17.085 1.00 10.67 87 LEU A CA 1
ATOM 537 C C . LEU A 1 91 ? -8.194 7.414 16.352 1.00 9.57 87 LEU A C 1
ATOM 538 O O . LEU A 1 91 ? -7.670 8.426 16.800 1.00 9.28 87 LEU A O 1
ATOM 543 N N . LEU A 1 92 ? -7.761 6.810 15.257 1.00 9.07 88 LEU A N 1
ATOM 544 C CA . LEU A 1 92 ? -6.681 7.362 14.439 1.00 8.49 88 LEU A CA 1
ATOM 545 C C . LEU A 1 92 ? -7.248 7.722 13.080 1.00 8.16 88 LEU A C 1
ATOM 546 O O . LEU A 1 92 ? -8.022 6.959 12.520 1.00 8.25 88 LEU A O 1
ATOM 551 N N . GLU A 1 93 ? -6.841 8.884 12.544 1.00 7.58 89 GLU A N 1
ATOM 552 C CA . GLU A 1 93 ? -7.215 9.312 11.197 1.00 7.54 89 GLU A CA 1
ATOM 553 C C . GLU A 1 93 ? -5.901 9.567 10.453 1.00 7.14 89 GLU A C 1
ATOM 554 O O . GLU A 1 93 ? -5.263 10.612 10.602 1.00 6.74 89 GLU A O 1
ATOM 560 N N . LEU A 1 94 ? -5.471 8.567 9.705 1.00 7.38 90 LEU A N 1
ATOM 561 C CA . LEU A 1 94 ? -4.160 8.588 9.079 1.00 7.31 90 LEU A CA 1
ATOM 562 C C . LEU A 1 94 ? -4.275 9.004 7.625 1.00 7.24 90 LEU A C 1
ATOM 563 O O . LEU A 1 94 ? -5.053 8.424 6.866 1.00 7.85 90 LEU A O 1
ATOM 568 N N . HIS A 1 95 ? -3.467 10.002 7.271 1.00 6.73 91 HIS A N 1
ATOM 569 C CA . HIS A 1 95 ? -3.388 10.609 5.930 1.00 6.54 91 HIS A CA 1
ATOM 570 C C . HIS A 1 95 ? -2.194 9.980 5.219 1.00 6.66 91 HIS A C 1
ATOM 571 O O . HIS A 1 95 ? -1.070 10.173 5.634 1.00 6.75 91 HIS A O 1
ATOM 578 N N . ALA A 1 96 ? -2.440 9.113 4.233 1.00 7.01 92 ALA A N 1
ATOM 579 C CA . ALA A 1 96 ? -1.405 8.250 3.634 1.00 7.28 92 ALA A CA 1
ATOM 580 C C . ALA A 1 96 ? -0.631 8.997 2.531 1.00 7.27 92 ALA A C 1
ATOM 581 O O . ALA A 1 96 ? -1.171 9.340 1.463 1.00 7.54 92 ALA A O 1
ATOM 583 N N . GLY A 1 97 ? 0.614 9.321 2.845 1.00 7.00 93 GLY A N 1
ATOM 584 C CA . GLY A 1 97 ? 1.457 10.090 1.944 1.00 7.07 93 GLY A CA 1
ATOM 585 C C . GLY A 1 97 ? 2.665 10.710 2.608 1.00 6.83 93 GLY A C 1
ATOM 586 O O . GLY A 1 97 ? 2.742 10.762 3.818 1.00 6.52 93 GLY A O 1
ATOM 587 N N . ASP A 1 98 ? 3.552 11.287 1.801 1.00 7.01 94 ASP A N 1
ATOM 588 C CA . ASP A 1 98 ? 4.770 11.964 2.307 1.00 6.97 94 ASP A CA 1
ATOM 589 C C . ASP A 1 98 ? 4.387 13.288 3.000 1.00 6.45 94 ASP A C 1
ATOM 590 O O . ASP A 1 98 ? 3.738 14.126 2.408 1.00 6.36 94 ASP A O 1
ATOM 595 N N 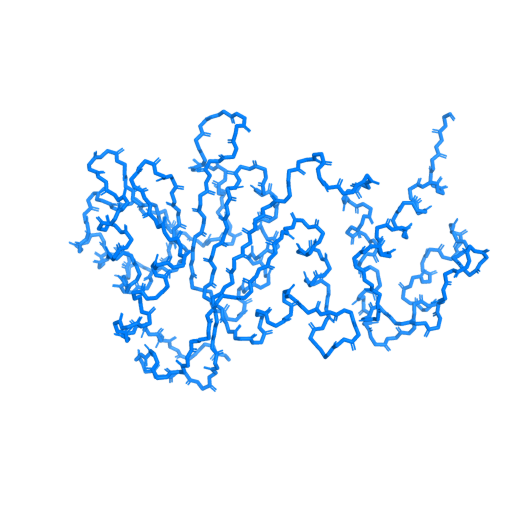. ALA A 1 99 ? 4.832 13.489 4.227 1.00 6.16 95 ALA A N 1
ATOM 596 C CA . ALA A 1 99 ? 4.550 14.708 4.951 1.00 5.75 95 ALA A CA 1
ATOM 597 C C . ALA A 1 99 ? 5.130 15.910 4.213 1.00 5.83 95 ALA A C 1
ATOM 598 O O . ALA A 1 99 ? 4.609 17.008 4.336 1.00 5.59 95 ALA A O 1
ATOM 600 N N . LEU A 1 100 ? 6.215 15.712 3.477 1.00 6.19 96 LEU A N 1
ATOM 601 C CA . LEU A 1 100 ? 6.876 16.832 2.799 1.00 6.45 96 LEU A CA 1
ATOM 602 C C . LEU A 1 100 ? 5.988 17.426 1.685 1.00 6.52 96 LEU A C 1
ATOM 603 O O . LEU A 1 100 ? 6.107 18.614 1.353 1.00 6.64 96 LEU A O 1
ATOM 608 N N . THR A 1 101 ? 5.088 16.623 1.137 1.00 6.61 97 THR A N 1
ATOM 609 C CA . THR A 1 101 ? 4.177 17.100 0.099 1.00 6.81 97 THR A CA 1
ATOM 610 C C . THR A 1 101 ? 2.707 17.237 0.563 1.00 6.60 97 THR A C 1
ATOM 611 O O . THR A 1 101 ? 1.792 17.388 -0.275 1.00 6.80 97 THR A O 1
ATOM 615 N N . PHE A 1 102 ? 2.465 17.138 1.858 1.00 6.37 98 PHE A N 1
ATOM 616 C CA . PHE A 1 102 ? 1.127 17.208 2.443 1.00 6.22 98 PHE A CA 1
ATOM 617 C C . PHE A 1 102 ? 0.671 18.634 2.765 1.00 6.33 98 PHE A C 1
ATOM 618 O O . PHE A 1 102 ? 1.422 19.406 3.316 1.00 6.15 98 PHE A O 1
ATOM 626 N N . ASP A 1 103 ? -0.565 18.982 2.361 1.00 6.61 99 ASP A N 1
ATOM 627 C CA . ASP A 1 103 ? -1.136 20.280 2.673 1.00 6.93 99 ASP A CA 1
ATOM 628 C C . ASP A 1 103 ? -1.748 20.198 4.105 1.00 6.71 99 ASP A C 1
ATOM 629 O O . ASP A 1 103 ? -2.873 19.752 4.288 1.00 6.61 99 ASP A O 1
ATOM 634 N N . PHE A 1 104 ? -0.957 20.578 5.105 1.00 6.57 100 PHE A N 1
ATOM 635 C CA . PHE A 1 104 ? -1.354 20.535 6.506 1.00 6.52 100 PHE A CA 1
ATOM 636 C C . PHE A 1 104 ? -2.583 21.433 6.794 1.00 6.90 100 PHE A C 1
ATOM 637 O O . PHE A 1 104 ? -3.381 21.145 7.720 1.00 6.91 100 PHE A O 1
ATOM 645 N N . GLY A 1 105 ? -2.735 22.485 5.996 1.00 7.34 101 GLY A N 1
ATOM 646 C CA . GLY A 1 105 ? -3.948 23.326 5.995 1.00 7.96 101 GLY A CA 1
ATOM 647 C C . GLY A 1 105 ? -5.257 22.545 5.892 1.00 8.28 101 GLY A C 1
ATOM 648 O O . GLY A 1 105 ? -6.297 22.978 6.427 1.00 9.05 101 GLY A O 1
ATOM 649 N N . SER A 1 106 ? -5.206 21.375 5.261 1.00 8.22 102 SER A N 1
ATOM 650 C CA . SER A 1 106 ? -6.405 20.542 5.026 1.00 8.48 102 SER A CA 1
ATOM 651 C C . SER A 1 106 ? -7.007 20.024 6.312 1.00 8.48 102 SER A C 1
ATOM 652 O O . SER A 1 106 ? -8.157 19.607 6.321 1.00 8.98 102 SER A O 1
ATOM 655 N N . ILE A 1 107 ? -6.220 20.031 7.396 1.00 8.28 103 ILE A N 1
ATOM 656 C CA . ILE A 1 107 ? -6.686 19.480 8.659 1.00 8.35 103 ILE A CA 1
ATOM 657 C C . ILE A 1 107 ? -6.760 20.468 9.801 1.00 8.46 103 ILE A C 1
ATOM 658 O O . ILE A 1 107 ? -7.098 20.094 10.937 1.00 8.27 103 ILE A O 1
ATOM 663 N N . ALA A 1 108 ? -6.478 21.739 9.517 1.00 8.55 104 ALA A N 1
ATOM 664 C CA . ALA A 1 108 ? -6.853 22.809 10.448 1.00 9.46 104 ALA A CA 1
ATOM 665 C C . ALA A 1 108 ? -8.364 22.912 10.573 1.00 10.23 104 ALA A C 1
ATOM 666 O O . ALA A 1 108 ? -9.076 22.619 9.608 1.00 11.06 104 ALA A O 1
ATOM 668 N N . ARG A 1 109 ? -8.866 23.361 11.728 1.00 11.22 105 ARG A N 1
ATOM 669 C CA . ARG A 1 109 ? -10.285 23.663 11.885 1.00 12.51 105 ARG A CA 1
ATOM 670 C C . ARG A 1 109 ? -10.663 24.914 11.109 1.00 13.14 105 ARG A C 1
ATOM 671 O O . ARG A 1 109 ? -9.867 25.836 10.984 1.00 13.23 105 ARG A O 1
ATOM 679 N N . PRO A 1 110 ? -11.900 24.984 10.621 1.00 13.78 106 PRO A N 1
ATOM 680 C CA . PRO A 1 110 ? -12.314 26.255 10.036 1.00 14.88 106 PRO A CA 1
ATOM 681 C C . PRO A 1 110 ? -12.192 27.444 11.010 1.00 16.28 106 PRO A C 1
ATOM 682 O O . PRO A 1 110 ? -12.340 27.280 12.228 1.00 16.76 106 PRO A O 1
ATOM 686 N N . GLY A 1 111 ? -11.897 28.618 10.469 1.00 17.59 107 GLY A N 1
ATOM 687 C CA . GLY A 1 111 ? -11.895 29.845 11.263 1.00 19.10 107 GLY A CA 1
ATOM 688 C C . GLY A 1 111 ? -10.563 30.561 11.242 1.00 19.34 107 GLY A C 1
ATOM 689 O O . GLY A 1 111 ? -9.621 30.099 10.639 1.00 19.76 107 GLY A O 1
ATOM 690 N N . ASP A 1 112 ? -10.502 31.725 11.884 1.00 20.74 108 ASP A N 1
ATOM 691 C CA . ASP A 1 112 ? -9.263 32.510 11.900 1.00 21.78 108 ASP A CA 1
ATOM 692 C C . ASP A 1 112 ? -8.262 32.150 12.984 1.00 20.19 108 ASP A C 1
ATOM 693 O O . ASP A 1 112 ? -7.069 32.470 12.847 1.00 21.48 108 ASP A O 1
ATOM 698 N N . GLU A 1 113 ? -8.715 31.482 14.048 1.00 17.64 109 GLU A N 1
ATOM 699 C CA . GLU A 1 113 ? -7.831 31.167 15.151 1.00 15.72 109 GLU A CA 1
ATOM 700 C C . GLU A 1 113 ? -6.920 29.990 14.764 1.00 13.55 109 GLU A C 1
ATOM 701 O O . GLU A 1 113 ? -7.348 29.060 14.091 1.00 12.83 109 GLU A O 1
ATOM 703 N N . PRO A 1 114 ? -5.669 30.015 15.217 1.00 12.29 110 PRO A N 1
ATOM 704 C CA . PRO A 1 114 ? -4.827 28.833 15.049 1.00 11.06 110 PRO A CA 1
ATOM 705 C C . PRO A 1 114 ? -5.463 27.640 15.725 1.00 10.44 110 PRO A C 1
ATOM 706 O O . PRO A 1 114 ? -5.992 27.742 16.850 1.00 11.00 110 PRO A O 1
ATOM 710 N N . SER A 1 115 ? -5.347 26.487 15.090 1.00 9.32 111 SER A N 1
ATOM 711 C CA . SER A 1 115 ? -6.091 25.311 15.570 1.00 8.79 111 SER A CA 1
ATOM 712 C C . SER A 1 115 ? -5.313 23.986 15.580 1.00 7.93 111 SER A C 1
ATOM 713 O O . SER A 1 115 ? -5.763 23.047 16.231 1.00 7.96 111 SER A O 1
ATOM 716 N N . LEU A 1 116 ? -4.189 23.895 14.864 1.00 7.18 112 LEU A N 1
ATOM 717 C CA . LEU A 1 116 ? -3.524 22.618 14.634 1.00 6.52 112 LEU A CA 1
ATOM 718 C C . LEU A 1 116 ? -2.282 22.446 15.497 1.00 6.32 112 LEU A C 1
ATOM 719 O O . LEU A 1 116 ? -1.390 23.268 15.444 1.00 6.29 112 LEU A O 1
ATOM 724 N N . ARG A 1 117 ? -2.212 21.339 16.225 1.00 6.20 113 ARG A N 1
ATOM 725 C CA . ARG A 1 117 ? -1.011 20.972 16.957 1.00 6.18 113 ARG A CA 1
ATOM 726 C C . ARG A 1 117 ? -0.274 19.890 16.163 1.00 5.92 113 ARG A C 1
ATOM 727 O O . ARG A 1 117 ? -0.903 18.913 15.706 1.00 6.03 113 ARG A O 1
ATOM 735 N N . ILE A 1 118 ? 1.035 20.065 15.985 1.00 5.90 114 ILE A N 1
ATOM 736 C CA . ILE A 1 118 ? 1.842 19.098 15.185 1.00 5.74 114 ILE A CA 1
ATOM 737 C C . ILE A 1 118 ? 2.864 18.438 16.117 1.00 6.10 114 ILE A C 1
ATOM 738 O O . ILE A 1 118 ? 3.544 19.119 16.898 1.00 6.23 114 ILE A O 1
ATOM 743 N N . ILE A 1 119 ? 2.965 17.122 16.060 1.00 6.30 115 ILE A N 1
ATOM 744 C CA . ILE A 1 119 ? 4.024 16.437 16.763 1.00 6.88 115 ILE A CA 1
ATOM 745 C C . ILE A 1 119 ? 4.692 15.448 15.771 1.00 7.19 115 ILE A C 1
ATOM 746 O O . ILE A 1 119 ? 4.163 15.153 14.706 1.00 6.99 115 ILE A O 1
ATOM 751 N N . GLY A 1 120 ? 5.843 14.925 16.162 1.00 8.20 116 GLY A N 1
ATOM 752 C CA . GLY A 1 120 ? 6.464 13.855 15.409 1.00 8.86 116 GLY A CA 1
ATOM 753 C C . GLY A 1 120 ? 7.881 13.524 15.764 1.00 9.98 116 GLY A C 1
ATOM 754 O O . GLY A 1 120 ? 8.489 14.152 16.600 1.00 9.94 116 GLY A O 1
ATOM 755 N N . ASN A 1 121 ? 8.393 12.552 15.006 1.00 11.49 117 ASN A N 1
ATOM 756 C CA . ASN A 1 121 ? 9.725 12.007 15.096 1.00 13.10 117 ASN A CA 1
ATOM 757 C C . ASN A 1 121 ? 10.295 12.039 13.697 1.00 13.57 117 ASN A C 1
ATOM 758 O O . ASN A 1 121 ? 9.816 11.316 12.812 1.00 14.10 117 ASN A O 1
ATOM 763 N N . LEU A 1 122 ? 11.232 12.955 13.458 1.00 14.22 118 LEU A N 1
ATOM 764 C CA . LEU A 1 122 ? 11.766 13.160 12.121 1.00 14.36 118 LEU A CA 1
ATOM 765 C C . LEU A 1 122 ? 13.213 12.660 12.032 1.00 14.92 118 LEU A C 1
ATOM 766 O O . LEU A 1 122 ? 14.048 13.019 12.860 1.00 14.97 118 LEU A O 1
ATOM 771 N N . PRO A 1 123 ? 13.505 11.816 11.028 1.00 15.13 119 PRO A N 1
ATOM 772 C CA . PRO A 1 123 ? 14.877 11.459 10.678 1.00 15.62 119 PRO A CA 1
ATOM 773 C C . PRO A 1 123 ? 15.679 12.679 10.279 1.00 15.45 119 PRO A C 1
ATOM 774 O O . PRO A 1 123 ? 15.116 13.729 9.957 1.00 13.97 119 PRO A O 1
ATOM 778 N N . TYR A 1 124 ? 16.994 12.510 10.253 1.00 16.30 120 TYR A N 1
ATOM 779 C CA . TYR A 1 124 ? 17.877 13.623 9.955 1.00 16.71 120 TYR A CA 1
ATOM 780 C C . TYR A 1 124 ? 17.618 14.255 8.587 1.00 15.72 120 TYR A C 1
ATOM 781 O O . TYR A 1 124 ? 17.450 15.486 8.510 1.00 14.77 120 TYR A O 1
ATOM 790 N N . ASN A 1 125 ? 17.578 13.438 7.526 1.00 15.36 121 ASN A N 1
ATOM 791 C CA A ASN A 1 125 ? 17.487 13.915 6.140 0.50 15.33 121 ASN A CA 1
ATOM 792 C CA B ASN A 1 125 ? 17.578 14.023 6.190 0.50 15.26 121 ASN A CA 1
ATOM 793 C C . ASN A 1 125 ? 16.307 14.838 5.898 1.00 14.27 121 ASN A C 1
ATOM 794 O O . ASN A 1 125 ? 16.397 15.832 5.194 1.00 14.11 121 ASN A O 1
ATOM 803 N N . ILE A 1 126 ? 15.164 14.467 6.473 1.00 13.33 122 ILE A N 1
ATOM 804 C CA . ILE A 1 126 ? 13.927 15.160 6.182 1.00 12.54 122 ILE A CA 1
ATOM 805 C C . ILE A 1 126 ? 13.695 16.356 7.119 1.00 11.39 122 ILE A C 1
ATOM 806 O O . ILE A 1 126 ? 12.802 17.175 6.849 1.00 10.55 122 ILE A O 1
ATOM 811 N N . SER A 1 127 ? 14.562 16.528 8.138 1.00 11.20 123 SER A N 1
ATOM 812 C CA . SER A 1 127 ? 14.289 17.514 9.221 1.00 10.73 123 SER A CA 1
ATOM 813 C C . SER A 1 127 ? 14.238 18.937 8.685 1.00 10.30 123 SER A C 1
ATOM 814 O O . SER A 1 127 ? 13.233 19.650 8.889 1.00 9.47 123 SER A O 1
ATOM 817 N N . SER A 1 128 ? 15.283 19.338 7.944 1.00 10.65 124 SER A N 1
ATOM 818 C CA . SER A 1 128 ? 15.311 20.717 7.446 1.00 10.53 124 SER A CA 1
ATOM 819 C C . SER A 1 128 ? 14.192 20.973 6.427 1.00 9.98 124 SER A C 1
ATOM 820 O O . SER A 1 128 ? 13.453 21.944 6.528 1.00 9.45 124 SER A O 1
ATOM 823 N N . PRO A 1 129 ? 14.093 20.117 5.417 1.00 9.92 125 PRO A N 1
ATOM 824 C CA . PRO A 1 129 ? 13.028 20.360 4.423 1.00 9.72 125 PRO A CA 1
ATOM 825 C C . PRO A 1 129 ? 11.630 20.415 5.039 1.00 9.19 125 PRO A C 1
ATOM 826 O O . PRO A 1 129 ? 10.777 21.195 4.596 1.00 9.03 125 PRO A O 1
ATOM 830 N N . LEU A 1 130 ? 11.354 19.551 6.009 1.00 9.02 126 LEU A N 1
ATOM 831 C CA . LEU A 1 130 ? 10.041 19.543 6.585 1.00 8.75 126 LEU A CA 1
ATOM 832 C C . LEU A 1 130 ? 9.804 20.787 7.443 1.00 8.31 126 LEU A C 1
ATOM 833 O O . LEU A 1 130 ? 8.754 21.406 7.347 1.00 8.07 126 LEU A O 1
ATOM 838 N N . LEU A 1 131 ? 10.791 21.171 8.258 1.00 8.26 127 LEU A N 1
ATOM 839 C CA . LEU A 1 131 ? 10.671 22.390 9.044 1.00 8.13 127 LEU A CA 1
ATOM 840 C C . LEU A 1 131 ? 10.422 23.607 8.153 1.00 8.22 127 LEU A C 1
ATOM 841 O O . LEU A 1 131 ? 9.595 24.477 8.490 1.00 7.98 127 LEU A O 1
ATOM 846 N N . PHE A 1 132 ? 11.139 23.702 7.030 1.00 8.52 128 PHE A N 1
ATOM 847 C CA . PHE A 1 132 ? 10.851 24.774 6.070 1.00 8.87 128 PHE A CA 1
ATOM 848 C C . PHE A 1 132 ? 9.426 24.645 5.445 1.00 8.52 128 PHE A C 1
ATOM 849 O O . PHE A 1 132 ? 8.725 25.642 5.310 1.00 8.81 128 PHE A O 1
ATOM 857 N N . HIS A 1 133 ? 8.999 23.443 5.056 1.00 8.22 129 HIS A N 1
ATOM 858 C CA . HIS A 1 133 ? 7.638 23.232 4.497 1.00 7.98 129 HIS A CA 1
ATOM 859 C C . HIS A 1 133 ? 6.549 23.708 5.458 1.00 7.99 129 HIS A C 1
ATOM 860 O O . HIS A 1 133 ? 5.553 24.299 5.034 1.00 8.10 129 HIS A O 1
ATOM 867 N N . LEU A 1 134 ? 6.729 23.431 6.742 1.00 8.00 130 LEU A N 1
ATOM 868 C CA . LEU A 1 134 ? 5.719 23.774 7.755 1.00 7.93 130 LEU A CA 1
ATOM 869 C C . LEU A 1 134 ? 5.577 25.279 7.993 1.00 8.62 130 LEU A C 1
ATOM 870 O O . LEU A 1 134 ? 4.544 25.714 8.541 1.00 8.63 130 LEU A O 1
ATOM 875 N N . MET A 1 135 ? 6.589 26.085 7.632 1.00 9.33 131 MET A N 1
ATOM 876 C CA . MET A 1 135 ? 6.533 27.540 7.882 1.00 10.12 131 MET A CA 1
ATOM 877 C C . MET A 1 135 ? 5.335 28.206 7.205 1.00 10.63 131 MET A C 1
ATOM 878 O O . MET A 1 135 ? 4.762 29.156 7.765 1.00 11.12 131 MET A O 1
ATOM 883 N N . SER A 1 136 ? 4.913 27.693 6.060 1.00 11.07 132 SER A N 1
ATOM 884 C CA . SER A 1 136 ? 3.787 28.322 5.341 1.00 11.82 132 SER A CA 1
ATOM 885 C C . SER A 1 136 ? 2.458 28.069 6.059 1.00 11.11 132 SER A C 1
ATOM 886 O O . SER A 1 136 ? 1.496 28.835 5.850 1.00 11.64 132 SER A O 1
ATOM 889 N N . PHE A 1 137 ? 2.394 27.008 6.871 1.00 9.89 133 PHE A N 1
ATOM 890 C CA . PHE A 1 137 ? 1.202 26.745 7.688 1.00 9.17 133 PHE A CA 1
ATOM 891 C C . PHE A 1 137 ? 1.237 27.406 9.074 1.00 9.20 133 PHE A C 1
ATOM 892 O O . PHE A 1 137 ? 0.296 27.259 9.853 1.00 8.75 133 PHE A O 1
ATOM 900 N N . ALA A 1 138 ? 2.312 28.140 9.413 1.00 9.26 134 ALA A N 1
ATOM 901 C CA . ALA A 1 138 ? 2.387 28.728 10.759 1.00 9.38 134 ALA A CA 1
ATOM 902 C C . ALA A 1 138 ? 1.087 29.456 11.231 1.00 9.58 134 ALA A C 1
ATOM 903 O O . ALA A 1 138 ? 0.691 29.322 12.413 1.00 9.44 134 ALA A O 1
ATOM 905 N N . PRO A 1 139 ? 0.378 30.200 10.338 1.00 9.96 135 PRO A N 1
ATOM 906 C CA . PRO A 1 139 ? -0.828 30.900 10.860 1.00 10.28 135 PRO A CA 1
ATOM 907 C C . PRO A 1 139 ? -1.969 30.036 11.406 1.00 10.12 135 PRO A C 1
ATOM 908 O O . PRO A 1 139 ? -2.758 30.525 12.225 1.00 10.78 135 PRO A O 1
ATOM 912 N N . VAL A 1 140 ? -2.069 28.790 10.962 1.00 9.34 136 VAL A N 1
ATOM 913 C CA . VAL A 1 140 ? -3.092 27.850 11.496 1.00 8.98 136 VAL A CA 1
ATOM 914 C C . VAL A 1 140 ? -2.557 26.900 12.565 1.00 8.35 136 VAL A C 1
ATOM 915 O O . VAL A 1 140 ? -3.338 26.064 13.098 1.00 8.26 136 VAL A O 1
ATOM 919 N N . VAL A 1 141 ? -1.265 27.060 12.913 1.00 7.90 137 VAL A N 1
ATOM 920 C CA . VAL A 1 141 ? -0.581 26.148 13.865 1.00 7.45 137 VAL A CA 1
ATOM 921 C C . VAL A 1 141 ? -0.529 26.735 15.303 1.00 7.62 137 VAL A C 1
ATOM 922 O O . VAL A 1 141 ? -0.135 27.879 15.517 1.00 8.14 137 VAL A O 1
ATOM 926 N N . ILE A 1 142 ? -0.998 25.957 16.283 1.00 7.50 138 ILE A N 1
ATOM 927 C CA . ILE A 1 142 ? -0.910 26.333 17.685 1.00 7.91 138 ILE A CA 1
ATOM 928 C C . ILE A 1 142 ? 0.528 26.165 18.157 1.00 7.94 138 ILE A C 1
ATOM 929 O O . ILE A 1 142 ? 1.116 27.090 18.770 1.00 8.55 138 ILE A O 1
ATOM 934 N N . ASP A 1 143 ? 1.092 24.986 17.894 1.00 7.47 139 ASP A N 1
ATOM 935 C CA . ASP A 1 143 ? 2.464 24.656 18.315 1.00 7.52 139 ASP A CA 1
ATOM 936 C C . ASP A 1 143 ? 2.944 23.407 17.619 1.00 7.00 139 ASP A C 1
ATOM 937 O O . ASP A 1 143 ? 2.133 22.664 17.000 1.00 6.48 139 ASP A O 1
ATOM 942 N N . GLN A 1 144 ? 4.263 23.193 17.700 1.00 7.08 140 GLN A N 1
ATOM 943 C CA . GLN A 1 144 ? 4.939 22.011 17.151 1.00 6.93 140 GLN A CA 1
ATOM 944 C C . GLN A 1 144 ? 5.843 21.407 18.211 1.00 7.29 140 GLN A C 1
ATOM 945 O O . GLN A 1 144 ? 6.574 22.128 18.855 1.00 7.44 140 GLN A O 1
ATOM 951 N N . HIS A 1 145 ? 5.803 20.085 18.383 1.00 7.36 141 HIS A N 1
ATOM 952 C CA . HIS A 1 145 ? 6.786 19.405 19.237 1.00 7.81 141 HIS A CA 1
ATOM 953 C C . HIS A 1 145 ? 7.413 18.275 18.462 1.00 8.06 141 HIS A C 1
ATOM 954 O O . HIS A 1 145 ? 6.695 17.362 18.063 1.00 8.02 141 HIS A O 1
ATOM 961 N N . PHE A 1 146 ? 8.730 18.299 18.260 1.00 8.60 142 PHE A N 1
ATOM 962 C CA . PHE A 1 146 ? 9.399 17.188 17.550 1.00 8.88 142 PHE A CA 1
ATOM 963 C C . PHE A 1 146 ? 10.506 16.503 18.331 1.00 9.88 142 PHE A C 1
ATOM 964 O O . PHE A 1 146 ? 11.255 17.159 19.031 1.00 10.31 142 PHE A O 1
ATOM 972 N N . MET A 1 147 ? 10.609 15.196 18.103 1.00 10.60 143 MET A N 1
ATOM 973 C CA . MET A 1 147 ? 11.812 14.401 18.411 1.00 11.93 143 MET A CA 1
ATOM 974 C C . MET A 1 147 ? 12.701 14.428 17.179 1.00 12.01 143 MET A C 1
ATOM 975 O O . MET A 1 147 ? 12.319 13.995 16.074 1.00 11.63 143 MET A O 1
ATOM 980 N N . LEU A 1 148 ? 13.874 15.008 17.365 1.00 12.43 144 LEU A N 1
ATOM 981 C CA . LEU A 1 148 ? 14.871 15.110 16.309 1.00 12.90 144 LEU A CA 1
ATOM 982 C C . LEU A 1 148 ? 16.221 14.671 16.864 1.00 14.06 144 LEU A C 1
ATOM 983 O O . LEU A 1 148 ? 16.379 14.603 18.086 1.00 14.11 144 LEU A O 1
ATOM 988 N N . GLN A 1 149 ? 17.206 14.436 15.988 1.00 14.91 145 GLN A N 1
ATOM 989 C CA . GLN A 1 149 ? 18.577 14.274 16.467 1.00 16.56 145 GLN A CA 1
ATOM 990 C C . GLN A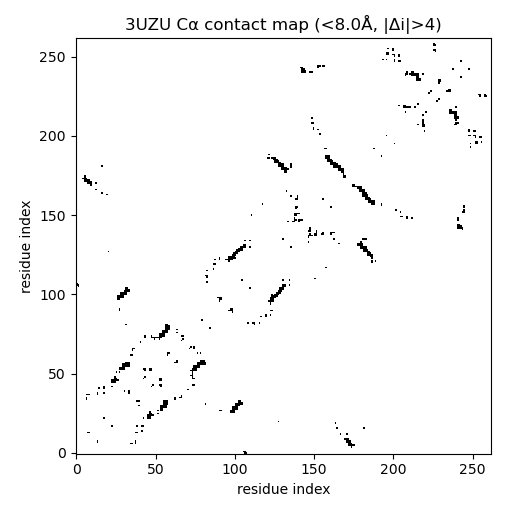 1 149 ? 18.990 15.548 17.197 1.00 16.72 145 GLN A C 1
ATOM 991 O O . GLN A 1 149 ? 18.540 16.637 16.870 1.00 16.28 145 GLN A O 1
ATOM 997 N N . ASN A 1 150 ? 19.849 15.400 18.181 1.00 17.51 146 ASN A N 1
ATOM 998 C CA . ASN A 1 150 ? 20.272 16.527 19.001 1.00 18.03 146 ASN A CA 1
ATOM 999 C C . ASN A 1 150 ? 20.993 17.608 18.210 1.00 17.89 146 ASN A C 1
ATOM 1000 O O . ASN A 1 150 ? 20.785 18.796 18.488 1.00 17.78 146 ASN A O 1
ATOM 1005 N N . GLU A 1 151 ? 21.795 17.190 17.220 1.00 17.91 147 GLU A N 1
ATOM 1006 C CA . GLU A 1 151 ? 22.471 18.101 16.295 1.00 17.95 147 GLU A CA 1
ATOM 1007 C C . GLU A 1 151 ? 21.504 19.101 15.642 1.00 17.04 147 GLU A C 1
ATOM 1008 O O . GLU A 1 151 ? 21.818 20.280 15.565 1.00 17.41 147 GLU A O 1
ATOM 1010 N N . VAL A 1 152 ? 20.348 18.616 15.181 1.00 16.09 148 VAL A N 1
ATOM 1011 C CA . VAL A 1 152 ? 19.319 19.452 14.555 1.00 15.23 148 VAL A CA 1
ATOM 1012 C C . VAL A 1 152 ? 18.721 20.431 15.585 1.00 14.91 148 VAL A C 1
ATOM 1013 O O . VAL A 1 152 ? 18.611 21.635 15.328 1.00 14.95 148 VAL A O 1
ATOM 1017 N N . VAL A 1 153 ? 18.349 19.929 16.757 1.00 14.80 149 VAL A N 1
ATOM 1018 C CA . VAL A 1 153 ? 17.759 20.789 17.783 1.00 14.79 149 VAL A CA 1
ATOM 1019 C C . VAL A 1 153 ? 18.749 21.914 18.178 1.00 15.99 149 VAL A C 1
ATOM 1020 O O . VAL A 1 153 ? 18.355 23.067 18.387 1.00 15.57 149 VAL A O 1
ATOM 1024 N N . GLU A 1 154 ? 20.023 21.555 18.317 1.00 17.70 150 GLU A N 1
ATOM 1025 C CA . GLU A 1 154 ? 21.084 22.531 18.647 1.00 19.50 150 GLU A CA 1
ATOM 1026 C C . GLU A 1 154 ? 21.122 23.674 17.624 1.00 18.91 150 GLU A C 1
ATOM 1027 O O . GLU A 1 154 ? 21.275 24.851 17.997 1.00 18.62 150 GLU A O 1
ATOM 1033 N N . ARG A 1 155 ? 20.985 23.316 16.345 1.00 18.88 151 ARG A N 1
ATOM 1034 C CA . ARG A 1 155 ? 20.906 24.311 15.265 1.00 19.02 151 ARG A CA 1
ATOM 1035 C C . ARG A 1 155 ? 19.664 25.210 15.369 1.00 16.75 151 ARG A C 1
ATOM 1036 O O . ARG A 1 155 ? 19.730 26.439 15.150 1.00 15.66 151 ARG A O 1
ATOM 1044 N N . MET A 1 156 ? 18.523 24.624 15.687 1.00 15.46 152 MET A N 1
ATOM 1045 C CA . MET A 1 156 ? 17.284 25.418 15.765 1.00 14.14 152 MET A CA 1
ATOM 1046 C C . MET A 1 156 ? 17.380 26.534 16.822 1.00 14.12 152 MET A C 1
ATOM 1047 O O . MET A 1 156 ? 16.979 27.675 16.567 1.00 13.63 152 MET A O 1
ATOM 1052 N N . VAL A 1 157 ? 17.933 26.196 17.989 1.00 14.71 153 VAL A N 1
ATOM 1053 C CA . VAL A 1 157 ? 18.042 27.116 19.147 1.00 15.13 153 VAL A CA 1
ATOM 1054 C C . VAL A 1 157 ? 19.431 27.768 19.326 1.00 16.50 153 VAL A C 1
ATOM 1055 O O . VAL A 1 157 ? 19.694 28.423 20.352 1.00 16.89 153 VAL A O 1
ATOM 1059 N N . ALA A 1 158 ? 20.286 27.637 18.313 1.00 17.17 154 ALA A N 1
ATOM 1060 C CA . ALA A 1 158 ? 21.675 28.100 18.385 1.00 18.29 154 ALA A CA 1
ATOM 1061 C C . ALA A 1 158 ? 21.776 29.622 18.512 1.00 18.51 154 ALA A C 1
ATOM 1062 O O . ALA A 1 158 ? 21.012 30.350 17.913 1.00 16.75 154 ALA A O 1
ATOM 1064 N N . GLU A 1 159 ? 22.730 30.091 19.299 1.00 20.62 155 GLU A N 1
ATOM 1065 C CA . GLU A 1 159 ? 23.062 31.514 19.358 1.00 22.22 155 GLU A CA 1
ATOM 1066 C C . GLU A 1 159 ? 23.986 31.866 18.187 1.00 21.12 155 GLU A C 1
ATOM 1067 O O . GLU A 1 159 ? 24.719 31.011 17.703 1.00 20.33 155 GLU A O 1
ATOM 1073 N N . PRO A 1 160 ? 23.978 33.148 17.752 1.00 20.46 156 PRO A N 1
ATOM 1074 C CA . PRO A 1 160 ? 24.859 33.522 16.644 1.00 20.98 156 PRO A CA 1
ATOM 1075 C C . PRO A 1 160 ? 26.313 33.255 16.941 1.00 22.94 156 PRO A C 1
ATOM 1076 O O . PRO A 1 160 ? 26.764 33.421 18.073 1.00 24.17 156 PRO A O 1
ATOM 1080 N N . GLY A 1 161 ? 27.042 32.805 15.930 1.00 23.45 157 GLY A N 1
ATOM 1081 C CA . GLY A 1 161 ? 28.487 32.645 16.034 1.00 25.63 157 GLY A CA 1
ATOM 1082 C C . GLY A 1 161 ? 28.921 31.326 16.629 1.00 27.53 157 GLY A C 1
ATOM 1083 O O . GLY A 1 161 ? 30.122 30.988 16.611 1.00 29.47 157 GLY A O 1
ATOM 1084 N N . THR A 1 162 ? 27.953 30.586 17.177 1.00 27.57 158 THR A N 1
ATOM 1085 C CA . THR A 1 162 ? 28.224 29.292 17.781 1.00 28.88 158 THR A CA 1
ATOM 1086 C C . THR A 1 162 ? 28.341 28.266 16.663 1.00 29.01 158 THR A C 1
ATOM 1087 O O . THR A 1 162 ? 27.926 28.523 15.522 1.00 27.83 158 THR A O 1
ATOM 1091 N N . LYS A 1 163 ? 28.897 27.099 16.992 1.00 30.05 159 LYS A N 1
ATOM 1092 C CA . LYS A 1 163 ? 29.189 26.072 15.984 1.00 30.68 159 LYS A CA 1
ATOM 1093 C C . LYS A 1 163 ? 27.967 25.691 15.123 1.00 28.68 159 LYS A C 1
ATOM 1094 O O . LYS A 1 163 ? 28.085 25.467 13.913 1.00 30.20 159 LYS A O 1
ATOM 1096 N N . ALA A 1 164 ? 26.792 25.655 15.750 1.00 26.63 160 ALA A N 1
ATOM 1097 C CA . ALA A 1 164 ? 25.575 25.140 15.130 1.00 24.01 160 ALA A CA 1
ATOM 1098 C C . ALA A 1 164 ? 24.708 26.207 14.443 1.00 21.54 160 ALA A C 1
ATOM 1099 O O . ALA A 1 164 ? 23.619 25.895 13.960 1.00 20.66 160 ALA A O 1
ATOM 1101 N N . PHE A 1 165 ? 25.166 27.457 14.393 1.00 20.53 161 PHE A N 1
ATOM 1102 C CA . PHE A 1 165 ? 24.307 28.548 13.885 1.00 18.37 161 PHE A CA 1
ATOM 1103 C C . PHE A 1 165 ? 24.248 28.584 12.363 1.00 17.94 161 PHE A C 1
ATOM 1104 O O . PHE A 1 165 ? 25.301 28.668 11.693 1.00 19.25 161 PHE A O 1
ATOM 1112 N N . SER A 1 166 ? 23.021 28.624 11.830 1.00 16.13 162 SER A N 1
ATOM 1113 C CA . SER A 1 166 ? 22.766 28.417 10.412 1.00 15.54 162 SER A CA 1
ATOM 1114 C C . SER A 1 166 ? 21.561 29.187 9.850 1.00 13.87 162 SER A C 1
ATOM 1115 O O . SER A 1 166 ? 20.792 29.844 10.572 1.00 12.42 162 SER A O 1
ATOM 1118 N N . ARG A 1 167 ? 21.384 29.070 8.536 1.00 13.65 163 ARG A N 1
ATOM 1119 C CA . ARG A 1 167 ? 20.178 29.548 7.853 1.00 12.93 163 ARG A CA 1
ATOM 1120 C C . ARG A 1 167 ? 18.865 29.130 8.577 1.00 11.77 163 ARG A C 1
ATOM 1121 O O . ARG A 1 167 ? 17.937 29.944 8.747 1.00 11.51 163 ARG A O 1
ATOM 1129 N N . LEU A 1 168 ? 18.793 27.848 8.942 1.00 11.67 164 LEU A N 1
ATOM 1130 C CA . LEU A 1 168 ? 17.656 27.274 9.701 1.00 11.11 164 LEU A CA 1
ATOM 1131 C C . LEU A 1 168 ? 17.428 28.005 11.014 1.00 10.34 164 LEU A C 1
ATOM 1132 O O . LEU A 1 168 ? 16.289 28.349 11.365 1.00 9.74 164 LEU A O 1
ATOM 1137 N N . SER A 1 169 ? 18.515 28.223 11.757 1.00 10.70 165 SER A N 1
ATOM 1138 C CA . SER A 1 169 ? 18.430 28.936 13.021 1.00 10.25 165 SER A CA 1
ATOM 1139 C C . SER A 1 169 ? 17.746 30.296 12.812 1.00 9.77 165 SER A C 1
ATOM 1140 O O . SER A 1 169 ? 16.845 30.670 13.557 1.00 9.60 165 SER A O 1
ATOM 1143 N N . VAL A 1 170 ? 18.199 31.059 11.808 1.00 9.92 166 VAL A N 1
ATOM 1144 C CA . VAL A 1 170 ? 17.673 32.390 11.577 1.00 9.55 166 VAL A CA 1
ATOM 1145 C C . VAL A 1 170 ? 16.209 32.381 11.148 1.00 9.48 166 VAL A C 1
ATOM 1146 O O . VAL A 1 170 ? 15.397 33.081 11.746 1.00 9.87 166 VAL A O 1
ATOM 1150 N N . MET A 1 171 ? 15.857 31.580 10.148 1.00 9.67 167 MET A N 1
ATOM 1151 C CA . MET A 1 171 ? 14.480 31.580 9.656 1.00 9.90 167 MET A CA 1
ATOM 1152 C C . MET A 1 171 ? 13.478 31.053 10.733 1.00 9.36 167 MET A C 1
ATOM 1153 O O . MET A 1 171 ? 12.414 31.647 10.955 1.00 8.99 167 MET A O 1
ATOM 1158 N N . LEU A 1 172 ? 13.849 30.011 11.460 1.00 9.13 168 LEU A N 1
ATOM 1159 C CA . LEU A 1 172 ? 12.953 29.509 12.518 1.00 8.88 168 LEU A CA 1
ATOM 1160 C C . LEU A 1 172 ? 12.856 30.469 13.724 1.00 9.30 168 LEU A C 1
ATOM 1161 O O . LEU A 1 172 ? 11.784 30.668 14.282 1.00 8.91 168 LEU A O 1
ATOM 1166 N N . GLN A 1 173 ? 13.976 31.072 14.141 1.00 9.62 169 GLN A N 1
ATOM 1167 C CA . GLN A 1 173 ? 13.931 32.039 15.227 1.00 10.13 169 GLN A CA 1
ATOM 1168 C C . GLN A 1 173 ? 13.145 33.321 14.865 1.00 10.20 169 GLN A C 1
ATOM 1169 O O . GLN A 1 173 ? 12.527 33.938 15.730 1.00 10.68 169 GLN A O 1
ATOM 1175 N N . TYR A 1 174 ? 13.166 33.704 13.597 1.00 9.92 170 TYR A N 1
ATOM 1176 C CA . TYR A 1 174 ? 12.304 34.770 13.108 1.00 10.14 170 TYR A CA 1
ATOM 1177 C C . TYR A 1 174 ? 10.811 34.419 13.334 1.00 9.99 170 TYR A C 1
ATOM 1178 O O . TYR A 1 174 ? 10.042 35.256 13.857 1.00 10.78 170 TYR A O 1
ATOM 1187 N N . ARG A 1 175 ? 10.412 33.178 13.011 1.00 9.40 171 ARG A N 1
ATOM 1188 C CA . ARG A 1 175 ? 8.992 32.818 12.956 1.00 9.37 171 ARG A CA 1
ATOM 1189 C C . ARG A 1 175 ? 8.371 32.254 14.259 1.00 9.33 171 ARG A C 1
ATOM 1190 O O . ARG A 1 175 ? 7.194 32.380 14.442 1.00 9.47 171 ARG A O 1
ATOM 1198 N N . TYR A 1 176 ? 9.184 31.622 15.115 1.00 9.29 172 TYR A N 1
ATOM 1199 C CA . TYR A 1 176 ? 8.742 30.832 16.270 1.00 9.35 172 TYR A CA 1
ATOM 1200 C C . TYR A 1 176 ? 9.544 31.206 17.530 1.00 10.01 172 TYR A C 1
ATOM 1201 O O . TYR A 1 176 ? 10.683 31.634 17.424 1.00 10.16 172 TYR A O 1
ATOM 1210 N N . VAL A 1 177 ? 8.933 31.042 18.713 1.00 10.58 173 VAL A N 1
ATOM 1211 C CA . VAL A 1 177 ? 9.629 30.889 19.988 1.00 11.26 173 VAL A CA 1
ATOM 1212 C C . VAL A 1 177 ? 9.905 29.403 20.177 1.00 11.12 173 VAL A C 1
ATOM 1213 O O . VAL A 1 177 ? 8.993 28.580 20.139 1.00 10.74 173 VAL A O 1
ATOM 1217 N N . MET A 1 178 ? 11.155 29.070 20.451 1.00 11.68 174 MET A N 1
ATOM 1218 C CA . MET A 1 178 ? 11.560 27.688 20.534 1.00 11.75 174 MET A CA 1
ATOM 1219 C C . MET A 1 178 ? 12.280 27.363 21.843 1.00 13.21 174 MET A C 1
ATOM 1220 O O . MET A 1 178 ? 12.982 28.213 22.369 1.00 14.04 174 MET A O 1
ATOM 1225 N N . ASP A 1 179 ? 12.091 26.143 22.332 1.00 13.83 175 ASP A N 1
ATOM 1226 C CA . ASP A 1 179 ? 12.747 25.645 23.530 1.00 15.02 175 ASP A CA 1
ATOM 1227 C C . ASP A 1 179 ? 13.103 24.180 23.415 1.00 15.18 175 ASP A C 1
ATOM 1228 O O . ASP A 1 179 ? 12.250 23.362 23.074 1.00 14.19 175 ASP A O 1
ATOM 1233 N N . LYS A 1 180 ? 14.349 23.847 23.753 1.00 15.99 176 LYS A N 1
ATOM 1234 C CA . LYS A 1 180 ? 14.747 22.442 23.890 1.00 16.80 176 LYS A CA 1
ATOM 1235 C C . LYS A 1 180 ? 14.211 21.989 25.251 1.00 17.48 176 LYS A C 1
ATOM 1236 O O . LYS A 1 180 ? 14.508 22.620 26.260 1.00 17.80 176 LYS A O 1
ATOM 1242 N N . LEU A 1 181 ? 13.443 20.899 25.266 1.00 17.43 177 LEU A N 1
ATOM 1243 C CA . LEU A 1 181 ? 12.728 20.448 26.462 1.00 18.24 177 LEU A CA 1
ATOM 1244 C C . LEU A 1 181 ? 13.332 19.213 27.170 1.00 20.15 177 LEU A C 1
ATOM 1245 O O . LEU A 1 181 ? 13.323 19.156 28.393 1.00 22.28 177 LEU A O 1
ATOM 1250 N N . ILE A 1 182 ? 13.819 18.233 26.410 1.00 20.42 178 ILE A N 1
ATOM 1251 C CA . ILE A 1 182 ? 14.261 16.927 26.938 1.00 21.63 178 ILE A CA 1
ATOM 1252 C C . ILE A 1 182 ? 15.378 16.351 26.104 1.00 22.78 178 ILE A C 1
ATOM 1253 O O . ILE A 1 182 ? 15.306 16.392 24.868 1.00 21.23 178 ILE A O 1
ATOM 1258 N N . ASP A 1 183 ? 16.392 15.793 26.774 1.00 24.50 179 ASP A N 1
ATOM 1259 C CA . ASP A 1 183 ? 17.402 14.962 26.115 1.00 26.15 179 ASP A CA 1
ATOM 1260 C C . ASP A 1 183 ? 16.936 13.506 26.055 1.00 26.84 179 ASP A C 1
ATOM 1261 O O . ASP A 1 183 ? 16.431 12.972 27.032 1.00 27.94 179 ASP A O 1
ATOM 1266 N N . VAL A 1 184 ? 17.132 12.865 24.908 1.00 26.28 180 VAL A N 1
ATOM 1267 C CA . VAL A 1 184 ? 16.659 11.512 24.689 1.00 26.11 180 VAL A CA 1
ATOM 1268 C C . VAL A 1 184 ? 17.856 10.662 24.232 1.00 27.66 180 VAL A C 1
ATOM 1269 O O . VAL A 1 184 ? 18.266 10.765 23.076 1.00 27.05 180 VAL A O 1
ATOM 1273 N N . PRO A 1 185 ? 18.457 9.858 25.143 1.00 29.41 181 PRO A N 1
ATOM 1274 C CA . PRO A 1 185 ? 19.660 9.096 24.769 1.00 31.04 181 PRO A CA 1
ATOM 1275 C C . PRO A 1 185 ? 19.342 7.867 23.915 1.00 30.84 181 PRO A C 1
ATOM 1276 O O . PRO A 1 185 ? 18.204 7.423 23.912 1.00 30.11 181 PRO A O 1
ATOM 1280 N N . PRO A 1 186 ? 20.346 7.315 23.197 1.00 32.29 182 PRO A N 1
ATOM 1281 C CA . PRO A 1 186 ? 20.109 6.225 22.223 1.00 32.52 182 PRO A CA 1
ATOM 1282 C C . PRO A 1 186 ? 19.446 4.972 22.801 1.00 33.30 182 PRO A C 1
ATOM 1283 O O . PRO A 1 186 ? 18.676 4.298 22.099 1.00 32.53 182 PRO A O 1
ATOM 1287 N N . GLU A 1 187 ? 19.731 4.668 24.063 1.00 34.77 183 GLU A N 1
ATOM 1288 C CA . GLU A 1 187 ? 19.125 3.498 24.731 1.00 36.07 183 GLU A CA 1
ATOM 1289 C C . GLU A 1 187 ? 17.598 3.604 24.886 1.00 33.89 183 GLU A C 1
ATOM 1290 O O . GLU A 1 187 ? 16.939 2.615 25.224 1.00 33.83 183 GLU A O 1
ATOM 1296 N N . SER A 1 188 ? 17.043 4.791 24.640 1.00 31.97 184 SER A N 1
ATOM 1297 C CA . SER A 1 188 ? 15.595 4.973 24.560 1.00 30.44 184 SER A CA 1
ATOM 1298 C C . SER A 1 188 ? 14.949 4.136 23.441 1.00 30.20 184 SER A C 1
ATOM 1299 O O . SER A 1 188 ? 13.742 3.887 23.485 1.00 28.24 184 SER A O 1
ATOM 1302 N N . PHE A 1 189 ? 15.758 3.707 22.454 1.00 31.45 185 PHE A N 1
ATOM 1303 C CA . PHE A 1 189 ? 15.259 3.107 21.211 1.00 31.49 185 PHE A CA 1
ATOM 1304 C C . PHE A 1 189 ? 15.710 1.651 21.045 1.00 33.40 185 PHE A C 1
ATOM 1305 O O . PHE A 1 189 ? 16.772 1.251 21.541 1.00 34.93 185 PHE A O 1
ATOM 1313 N N . GLN A 1 190 ? 14.901 0.875 20.323 1.00 32.72 186 GLN A N 1
ATOM 1314 C CA . GLN A 1 190 ? 15.248 -0.492 19.942 1.00 34.09 186 GLN A CA 1
ATOM 1315 C C . GLN A 1 190 ? 15.249 -0.596 18.406 1.00 34.19 186 GLN A C 1
ATOM 1316 O O . GLN A 1 190 ? 14.215 -0.356 17.774 1.00 32.24 186 GLN A O 1
ATOM 1318 N N . PRO A 1 191 ? 16.416 -0.899 17.793 1.00 35.71 187 PRO A N 1
ATOM 1319 C CA . PRO A 1 191 ? 17.746 -0.902 18.380 1.00 37.33 187 PRO A CA 1
ATOM 1320 C C . PRO A 1 191 ? 18.244 0.532 18.563 1.00 36.65 187 PRO A C 1
ATOM 1321 O O . PRO A 1 191 ? 17.784 1.458 17.855 1.00 35.44 187 PRO A O 1
ATOM 1325 N N . PRO A 1 192 ? 19.186 0.734 19.498 1.00 37.58 188 PRO A N 1
ATOM 1326 C CA . PRO A 1 192 ? 19.660 2.091 19.740 1.00 37.03 188 PRO A CA 1
ATOM 1327 C C . PRO A 1 192 ? 20.404 2.623 18.524 1.00 37.41 188 PRO A C 1
ATOM 1328 O O . PRO A 1 192 ? 21.169 1.875 17.903 1.00 38.76 188 PRO A O 1
ATOM 1332 N N . PRO A 1 193 ? 20.171 3.890 18.160 1.00 35.38 189 PRO A N 1
ATOM 1333 C CA . PRO A 1 193 ? 21.011 4.481 17.129 1.00 35.95 189 PRO A CA 1
ATOM 1334 C C . PRO A 1 193 ? 22.338 4.911 17.752 1.00 37.28 189 PRO A C 1
ATOM 1335 O O . PRO A 1 193 ? 22.559 4.693 18.955 1.00 38.30 189 PRO A O 1
ATOM 1339 N N . LYS A 1 194 ? 23.224 5.495 16.954 1.00 37.90 190 LYS A N 1
ATOM 1340 C CA . LYS A 1 194 ? 24.521 5.917 17.472 1.00 39.04 190 LYS A CA 1
ATOM 1341 C C . LYS A 1 194 ? 24.537 7.427 17.775 1.00 37.53 190 LYS A C 1
ATOM 1342 O O . LYS A 1 194 ? 25.603 7.985 18.033 1.00 39.27 190 LYS A O 1
ATOM 1344 N N . VAL A 1 195 ? 23.357 8.064 17.775 1.00 34.65 191 VAL A N 1
ATOM 1345 C CA . VAL A 1 195 ? 23.222 9.511 18.026 1.00 32.72 191 VAL A CA 1
ATOM 1346 C C . VAL A 1 195 ? 22.323 9.810 19.232 1.00 30.47 191 VAL A C 1
ATOM 1347 O O . VAL A 1 195 ? 21.485 8.998 19.608 1.00 29.86 191 VAL A O 1
ATOM 1351 N N . ASP A 1 196 ? 22.510 10.978 19.834 1.00 28.62 192 ASP A N 1
ATOM 1352 C CA . ASP A 1 196 ? 21.596 11.468 20.854 1.00 27.04 192 ASP A CA 1
ATOM 1353 C C . ASP A 1 196 ? 20.473 12.258 20.178 1.00 24.06 192 ASP A C 1
ATOM 1354 O O . ASP A 1 196 ? 20.664 12.805 19.082 1.00 23.77 192 ASP A O 1
ATOM 1359 N N . SER A 1 197 ? 19.313 12.304 20.823 1.00 22.02 193 SER A N 1
ATOM 1360 C CA . SER A 1 197 ? 18.139 12.995 20.280 1.00 19.97 193 SER A CA 1
ATOM 1361 C C . SER A 1 197 ? 17.608 13.945 21.341 1.00 18.82 193 SER A C 1
ATOM 1362 O O . SER A 1 197 ? 18.132 13.991 22.449 1.00 19.85 193 SER A O 1
ATOM 1365 N N . ALA A 1 198 ? 16.568 14.695 21.000 1.00 17.00 194 ALA A N 1
ATOM 1366 C CA . ALA A 1 198 ? 16.023 15.690 21.910 1.00 16.08 194 ALA A CA 1
ATOM 1367 C C . ALA A 1 198 ? 14.628 16.057 21.452 1.00 14.70 194 ALA A C 1
ATOM 1368 O O . ALA A 1 198 ? 14.296 15.826 20.288 1.00 13.95 194 ALA A O 1
ATOM 1370 N N . ILE A 1 199 ? 13.829 16.617 22.370 1.00 13.97 195 ILE A N 1
ATOM 1371 C CA . ILE A 1 199 ? 12.484 17.129 22.060 1.00 12.60 195 ILE A CA 1
ATOM 1372 C C . ILE A 1 199 ? 12.543 18.652 22.047 1.00 12.24 195 ILE A C 1
ATOM 1373 O O . ILE A 1 199 ? 13.099 19.269 22.970 1.00 12.98 195 ILE A O 1
ATOM 1378 N N . VAL A 1 200 ? 11.984 19.264 21.009 1.00 11.33 196 VAL A N 1
ATOM 1379 C CA . VAL A 1 200 ? 11.957 20.726 20.889 1.00 10.84 196 VAL A CA 1
ATOM 1380 C C . VAL A 1 200 ? 10.533 21.205 20.664 1.00 10.36 196 VAL A C 1
ATOM 1381 O O . VAL A 1 200 ? 9.779 20.555 19.957 1.00 9.40 196 VAL A O 1
ATOM 1385 N N . ARG A 1 201 ? 10.170 22.292 21.341 1.00 10.42 197 ARG A N 1
ATOM 1386 C CA . ARG A 1 201 ? 8.901 22.957 21.176 1.00 10.54 197 ARG A CA 1
ATOM 1387 C C . ARG A 1 201 ? 9.046 24.208 20.300 1.00 9.70 197 ARG A C 1
ATOM 1388 O O .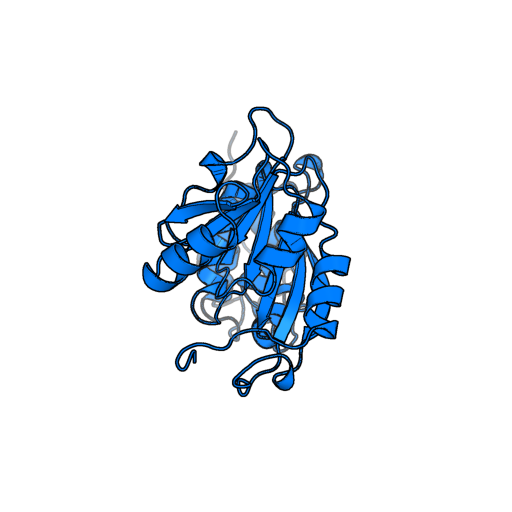 ARG A 1 201 ? 10.036 24.951 20.427 1.00 9.76 197 ARG A O 1
ATOM 1396 N N . MET A 1 202 ? 8.059 24.430 19.409 1.00 9.03 198 MET A N 1
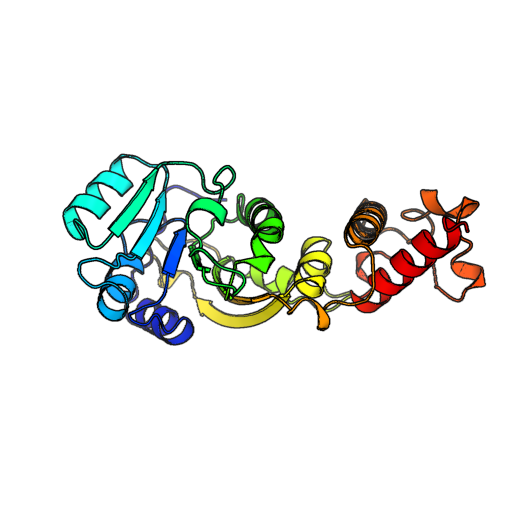ATOM 1397 C CA . MET A 1 202 ? 8.007 25.623 18.566 1.00 8.80 198 MET A CA 1
ATOM 1398 C C . MET A 1 202 ? 6.613 26.245 18.647 1.00 8.64 198 MET A C 1
ATOM 1399 O O . MET A 1 202 ? 5.620 25.540 18.419 1.00 8.56 198 MET A O 1
ATOM 1404 N N . ILE A 1 203 ? 6.552 27.522 19.004 1.00 8.74 199 ILE A N 1
ATOM 1405 C CA . ILE A 1 203 ? 5.301 28.283 19.031 1.00 8.95 199 ILE A CA 1
ATOM 1406 C C . ILE A 1 203 ? 5.353 29.476 18.071 1.00 8.76 199 ILE A C 1
ATOM 1407 O O . ILE A 1 203 ? 6.203 30.364 18.201 1.00 8.72 199 ILE A O 1
ATOM 1412 N N . PRO A 1 204 ? 4.445 29.508 17.085 1.00 8.74 200 PRO A N 1
ATOM 1413 C CA . PRO A 1 204 ? 4.556 30.615 16.133 1.00 9.19 200 PRO A CA 1
ATOM 1414 C C . PRO A 1 204 ? 4.293 31.962 16.788 1.00 10.12 200 PRO A C 1
ATOM 1415 O O . PRO A 1 204 ? 3.373 32.074 17.619 1.00 10.75 200 PRO A O 1
ATOM 1419 N N . HIS A 1 205 ? 5.088 32.974 16.460 1.00 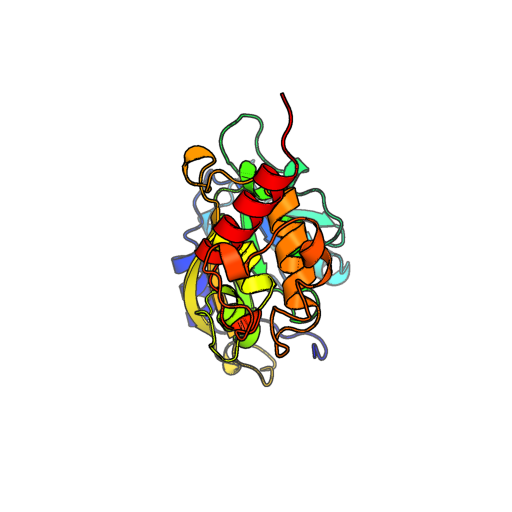10.65 201 HIS A N 1
ATOM 1420 C CA . HIS A 1 205 ? 4.719 34.327 16.824 1.00 12.20 201 HIS A CA 1
ATOM 1421 C C . HIS A 1 205 ? 3.380 34.692 16.245 1.00 12.67 201 HIS A C 1
ATOM 1422 O O . HIS A 1 205 ? 3.081 34.364 15.113 1.00 12.45 201 HIS A O 1
ATOM 1429 N N . ALA A 1 206 ? 2.564 35.383 17.026 1.00 13.64 202 ALA A N 1
ATOM 1430 C CA . ALA A 1 206 ? 1.392 36.044 16.515 1.00 14.84 202 ALA A CA 1
ATOM 1431 C C . ALA A 1 206 ? 1.799 37.108 15.475 1.00 15.34 202 ALA A C 1
ATOM 1432 O O . ALA A 1 206 ? 2.913 37.647 15.529 1.00 14.95 202 ALA A O 1
ATOM 1434 N N . PRO A 1 207 ? 0.887 37.446 14.550 1.00 21.59 203 PRO A N 1
ATOM 1435 C CA . PRO A 1 207 ? 1.187 38.437 13.506 1.00 21.50 203 PRO A CA 1
ATOM 1436 C C . PRO A 1 207 ? 1.736 39.758 14.046 1.00 21.54 203 PRO A C 1
ATOM 1437 O O . PRO A 1 207 ? 2.716 40.255 13.521 1.00 20.97 203 PRO A O 1
ATOM 1441 N N . HIS A 1 208 ? 1.130 40.306 15.101 1.00 23.14 204 HIS A N 1
ATOM 1442 C CA . HIS A 1 208 ? 1.610 41.575 15.692 1.00 23.79 204 HIS A CA 1
ATOM 1443 C C . HIS A 1 208 ? 2.934 41.437 16.401 1.00 23.64 204 HIS A C 1
ATOM 1444 O O . HIS A 1 208 ? 3.593 42.442 16.680 1.00 23.88 204 HIS A O 1
ATOM 1451 N N . GLU A 1 209 ? 3.342 40.209 16.707 1.00 23.08 205 GLU A N 1
ATOM 1452 C CA . GLU A 1 209 ? 4.619 39.959 17.369 1.00 22.66 205 GLU A CA 1
ATOM 1453 C C . GLU A 1 209 ? 5.781 39.791 16.409 1.00 20.99 205 GLU A C 1
ATOM 1454 O O . GLU A 1 209 ? 6.927 39.877 16.814 1.00 20.52 205 GLU A O 1
ATOM 1460 N N . LEU A 1 210 ? 5.499 39.516 15.143 1.00 19.98 206 LEU A N 1
ATOM 1461 C CA . LEU A 1 210 ? 6.558 39.418 14.139 1.00 19.01 206 LEU A CA 1
ATOM 1462 C C . LEU A 1 210 ? 7.137 40.808 13.868 1.00 18.85 206 LEU A C 1
ATOM 1463 O O . LEU A 1 210 ? 6.422 41.803 13.951 1.00 19.39 206 LEU A O 1
ATOM 1468 N N . PRO A 1 211 ? 8.439 40.890 13.562 1.00 18.41 207 PRO A N 1
ATOM 1469 C CA . PRO A 1 211 ? 8.998 42.217 13.241 1.00 18.29 207 PRO A CA 1
ATOM 1470 C C . PRO A 1 211 ? 8.434 42.783 11.961 1.00 18.35 207 PRO A C 1
ATOM 1471 O O . PRO A 1 211 ? 7.961 42.027 11.109 1.00 18.40 207 PRO A O 1
ATOM 1475 N N . ALA A 1 212 ? 8.407 44.114 11.856 1.00 18.11 208 ALA A N 1
ATOM 1476 C CA . ALA A 1 212 ? 7.877 44.758 10.656 1.00 18.09 208 ALA A CA 1
ATOM 1477 C C . ALA A 1 212 ? 8.935 44.610 9.570 1.00 17.03 208 ALA A C 1
ATOM 1478 O O . ALA A 1 212 ? 9.864 45.409 9.479 1.00 17.03 208 ALA A O 1
ATOM 1480 N N . VAL A 1 213 ? 8.798 43.544 8.793 1.00 16.04 209 VAL A N 1
ATOM 1481 C CA . VAL A 1 213 ? 9.707 43.222 7.691 1.00 15.23 209 VAL A CA 1
ATOM 1482 C C . VAL A 1 213 ? 8.928 42.335 6.714 1.00 14.83 209 VAL A C 1
ATOM 1483 O O . VAL A 1 213 ? 8.087 41.560 7.114 1.00 14.50 209 VAL A O 1
ATOM 1487 N N . ASP A 1 214 ? 9.192 42.474 5.424 1.00 14.29 210 ASP A N 1
ATOM 1488 C CA . ASP A 1 214 ? 8.561 41.641 4.415 1.00 14.52 210 ASP A CA 1
ATOM 1489 C C . ASP A 1 214 ? 9.282 40.304 4.508 1.00 13.58 210 ASP A C 1
ATOM 1490 O O . ASP A 1 214 ? 10.486 40.259 4.291 1.00 12.19 210 ASP A O 1
ATOM 1495 N N . PRO A 1 215 ? 8.570 39.218 4.865 1.00 13.21 211 PRO A N 1
ATOM 1496 C CA . PRO A 1 215 ? 9.307 37.951 5.060 1.00 12.87 211 PRO A CA 1
ATOM 1497 C C . PRO A 1 215 ? 10.007 37.442 3.800 1.00 12.24 211 PRO A C 1
ATOM 1498 O O . PRO A 1 215 ? 10.981 36.686 3.892 1.00 11.81 211 PRO A O 1
ATOM 1502 N N . ALA A 1 216 ? 9.500 37.835 2.633 1.00 11.93 212 ALA A N 1
ATOM 1503 C CA . ALA A 1 216 ? 10.123 37.490 1.364 1.00 11.50 212 ALA A CA 1
ATOM 1504 C C . ALA A 1 216 ? 11.499 38.158 1.230 1.00 10.71 212 ALA A C 1
ATOM 1505 O O . ALA A 1 216 ? 12.435 37.520 0.775 1.00 10.58 212 ALA A O 1
ATOM 1507 N N . VAL A 1 217 ? 11.631 39.411 1.661 1.00 10.26 213 VAL A N 1
ATOM 1508 C CA . VAL A 1 217 ? 12.920 40.129 1.604 1.00 9.67 213 VAL A CA 1
ATOM 1509 C C . VAL A 1 217 ? 13.874 39.552 2.667 1.00 9.22 213 VAL A C 1
ATOM 1510 O O . VAL A 1 217 ? 15.063 39.410 2.414 1.00 8.75 213 VAL A O 1
ATOM 1514 N N . LEU A 1 218 ? 13.358 39.173 3.848 1.00 9.34 214 LEU A N 1
ATOM 1515 C CA . LEU A 1 218 ? 14.216 38.543 4.848 1.00 9.15 214 LEU A CA 1
ATOM 1516 C C . LEU A 1 218 ? 14.801 37.235 4.269 1.00 9.26 214 LEU A C 1
ATOM 1517 O O . LEU A 1 218 ? 16.012 36.977 4.320 1.00 8.75 214 LEU A O 1
ATOM 1522 N N . GLY A 1 219 ? 13.931 36.417 3.675 1.00 9.88 215 GLY A N 1
ATOM 1523 C CA . GLY A 1 219 ? 14.379 35.148 3.086 1.00 10.18 215 GLY A CA 1
ATOM 1524 C C . GLY A 1 219 ? 15.449 35.347 2.025 1.00 10.07 215 GLY A C 1
ATOM 1525 O O . GLY A 1 219 ? 16.437 34.604 1.999 1.00 10.03 215 GLY A O 1
ATOM 1526 N N . GLU A 1 220 ? 15.278 36.383 1.205 1.00 10.33 216 GLU A N 1
ATOM 1527 C CA . GLU A 1 220 ? 16.201 36.706 0.120 1.00 10.34 216 GLU A CA 1
ATOM 1528 C C . GLU A 1 220 ? 17.582 37.042 0.716 1.00 9.76 216 GLU A C 1
ATOM 1529 O O . GLU A 1 220 ? 18.617 36.521 0.296 1.00 9.39 216 GLU A O 1
ATOM 1535 N N . VAL A 1 221 ? 17.583 37.931 1.697 1.00 9.28 217 VAL A N 1
ATOM 1536 C CA . VAL A 1 221 ? 18.829 38.351 2.334 1.00 9.28 217 VAL A CA 1
ATOM 1537 C C . VAL A 1 221 ? 19.581 37.209 3.036 1.00 8.85 217 VAL A C 1
ATOM 1538 O O . VAL A 1 221 ? 20.843 37.100 2.932 1.00 8.49 217 VAL A O 1
ATOM 1542 N N . VAL A 1 222 ? 18.832 36.388 3.765 1.00 8.77 218 VAL A N 1
ATOM 1543 C CA . VAL A 1 222 ? 19.403 35.269 4.520 1.00 8.92 218 VAL A CA 1
ATOM 1544 C C . VAL A 1 222 ? 19.981 34.259 3.513 1.00 8.80 218 VAL A C 1
ATOM 1545 O O . VAL A 1 222 ? 21.090 33.758 3.709 1.00 8.74 218 VAL A O 1
ATOM 1549 N N . THR A 1 223 ? 19.237 33.964 2.438 1.00 8.93 219 THR A N 1
ATOM 1550 C CA . THR A 1 223 ? 19.735 33.092 1.388 1.00 8.97 219 THR A CA 1
ATOM 1551 C C . THR A 1 223 ? 21.069 33.593 0.808 1.00 8.57 219 THR A C 1
ATOM 1552 O O . THR A 1 223 ? 22.003 32.816 0.619 1.00 8.92 219 THR A O 1
ATOM 1556 N N . ALA A 1 224 ? 21.172 34.887 0.554 1.00 8.08 220 ALA A N 1
ATOM 1557 C CA . ALA A 1 224 ? 22.412 35.465 0.033 1.00 7.69 220 ALA A CA 1
ATOM 1558 C C . ALA A 1 224 ? 23.548 35.280 1.039 1.00 7.25 220 ALA A C 1
ATOM 1559 O O . ALA A 1 224 ? 24.576 34.689 0.713 1.00 7.30 220 ALA A O 1
ATOM 1561 N N . ALA A 1 225 ? 23.329 35.726 2.269 1.00 6.98 221 ALA A N 1
ATOM 1562 C CA . ALA A 1 225 ? 24.378 35.686 3.320 1.00 6.88 221 ALA A CA 1
ATOM 1563 C C . ALA A 1 225 ? 24.884 34.249 3.560 1.00 7.08 221 ALA A C 1
ATOM 1564 O O . ALA A 1 225 ? 26.095 33.981 3.611 1.00 6.91 221 ALA A O 1
ATOM 1566 N N . PHE A 1 226 ? 23.954 33.300 3.651 1.00 7.44 222 PHE A N 1
ATOM 1567 C CA . PHE A 1 226 ? 24.343 31.930 3.968 1.00 7.82 222 PHE A CA 1
ATOM 1568 C C . PHE A 1 226 ? 24.781 31.118 2.753 1.00 8.25 222 PHE A C 1
ATOM 1569 O O . PHE A 1 226 ? 25.048 29.892 2.879 1.00 8.81 222 PHE A O 1
ATOM 1577 N N . SER A 1 227 ? 24.943 31.756 1.593 1.00 8.12 223 SER A N 1
ATOM 1578 C CA . SER A 1 227 ? 25.567 31.043 0.444 1.00 8.52 223 SER A CA 1
ATOM 1579 C C . SER A 1 227 ? 26.882 30.425 0.890 1.00 8.70 223 SER A C 1
ATOM 1580 O O . SER A 1 227 ? 27.174 29.289 0.491 1.00 8.88 223 SER A O 1
ATOM 1583 N N . GLN A 1 228 ? 27.667 31.185 1.659 1.00 8.53 224 GLN A N 1
ATOM 1584 C CA . GLN A 1 228 ? 28.955 30.739 2.234 1.00 8.93 224 GLN A CA 1
ATOM 1585 C C . GLN A 1 228 ? 29.023 31.282 3.641 1.00 8.97 224 GLN A C 1
ATOM 1586 O O . GLN A 1 228 ? 29.440 32.414 3.849 1.00 8.47 224 GLN A O 1
ATOM 1592 N N . ARG A 1 229 ? 28.553 30.515 4.616 1.00 9.46 225 ARG A N 1
ATOM 1593 C CA . ARG A 1 229 ? 28.340 31.108 5.940 1.00 9.89 225 ARG A CA 1
ATOM 1594 C C . ARG A 1 229 ? 29.622 31.457 6.690 1.00 9.69 225 ARG A C 1
ATOM 1595 O O . ARG A 1 229 ? 29.547 32.196 7.683 1.00 9.19 225 ARG A O 1
ATOM 1603 N N . ARG A 1 230 ? 30.759 30.935 6.235 1.00 9.75 226 ARG A N 1
ATOM 1604 C CA . ARG A 1 230 ? 32.079 31.211 6.860 1.00 10.02 226 ARG A CA 1
ATOM 1605 C C . ARG A 1 230 ? 32.892 32.328 6.161 1.00 9.40 226 ARG A C 1
ATOM 1606 O O . ARG A 1 230 ? 33.966 32.675 6.647 1.00 9.59 226 ARG A O 1
ATOM 1614 N N . LYS A 1 231 ? 32.377 32.857 5.046 1.00 8.77 227 LYS A N 1
ATOM 1615 C CA . LYS A 1 231 ? 32.996 33.954 4.278 1.00 8.45 227 LYS A CA 1
ATOM 1616 C C . LYS A 1 231 ? 32.498 35.286 4.824 1.00 7.90 227 LYS A C 1
ATOM 1617 O O . LYS A 1 231 ? 31.464 35.361 5.482 1.00 7.48 227 LYS A O 1
ATOM 1623 N N . MET A 1 232 ? 33.266 36.337 4.580 1.00 7.69 228 MET A N 1
ATOM 1624 C CA . MET A 1 232 ? 32.816 37.663 4.967 1.00 7.70 228 MET A CA 1
ATOM 1625 C C . MET A 1 232 ? 31.558 38.042 4.211 1.00 7.15 228 MET A C 1
ATOM 1626 O O . MET A 1 232 ? 31.388 37.696 3.038 1.00 7.03 228 MET A O 1
ATOM 1631 N N . LEU A 1 233 ? 30.719 38.821 4.884 1.00 6.74 229 LEU A N 1
ATOM 1632 C CA . LEU A 1 233 ? 29.470 39.368 4.320 1.00 6.58 229 LEU A CA 1
ATOM 1633 C C . LEU A 1 233 ? 29.764 40.295 3.156 1.00 6.61 229 LEU A C 1
ATOM 1634 O O . LEU A 1 233 ? 28.933 40.493 2.289 1.00 6.55 229 LEU A O 1
ATOM 1639 N N . ARG A 1 234 ? 30.914 40.926 3.187 1.00 6.93 230 ARG A N 1
ATOM 1640 C CA A ARG A 1 234 ? 31.349 41.757 2.064 0.50 7.16 230 ARG A CA 1
ATOM 1641 C CA B ARG A 1 234 ? 31.355 41.747 2.070 0.50 7.16 230 ARG A CA 1
ATOM 1642 C C . ARG A 1 234 ? 31.291 40.960 0.760 1.00 7.20 230 ARG A C 1
ATOM 1643 O O . ARG A 1 234 ? 30.937 41.490 -0.271 1.00 7.37 230 ARG A O 1
ATOM 1658 N N . ASN A 1 235 ? 31.632 39.676 0.821 1.00 7.09 231 ASN A N 1
ATOM 1659 C CA . ASN A 1 235 ? 31.502 38.805 -0.355 1.00 7.35 231 ASN A CA 1
ATOM 1660 C C . ASN A 1 235 ? 30.065 38.328 -0.529 1.00 6.99 231 ASN A C 1
ATOM 1661 O O . ASN A 1 235 ? 29.477 38.441 -1.623 1.00 7.04 231 ASN A O 1
ATOM 1666 N N . THR A 1 236 ? 29.470 37.763 0.528 1.00 6.71 232 THR A N 1
ATOM 1667 C CA . THR A 1 236 ? 28.168 37.083 0.344 1.00 6.79 232 THR A CA 1
ATOM 1668 C C . THR A 1 236 ? 26.931 37.997 0.203 1.00 6.69 232 THR A C 1
ATOM 1669 O O . THR A 1 236 ? 25.910 37.588 -0.384 1.00 7.14 232 THR A O 1
ATOM 1673 N N . LEU A 1 237 ? 27.015 39.230 0.684 1.00 6.50 233 LEU A N 1
ATOM 1674 C CA . LEU A 1 237 ? 26.004 40.254 0.420 1.00 6.60 233 LEU A CA 1
ATOM 1675 C C . LEU A 1 237 ? 26.498 41.201 -0.679 1.00 6.72 233 LEU A C 1
ATOM 1676 O O . LEU A 1 237 ? 25.946 42.295 -0.897 1.00 6.90 233 LEU A O 1
ATOM 1681 N N . GLY A 1 238 ? 27.518 40.767 -1.413 1.00 6.92 234 GLY A N 1
ATOM 1682 C CA . GLY A 1 238 ? 28.118 41.603 -2.436 1.00 7.12 234 GLY A CA 1
ATOM 1683 C C . GLY A 1 238 ? 27.158 41.924 -3.578 1.00 7.53 234 GLY A C 1
ATOM 1684 O O . GLY A 1 238 ? 27.346 42.894 -4.265 1.00 7.51 234 GLY A O 1
ATOM 1685 N N . GLY A 1 239 ? 26.134 41.097 -3.780 1.00 7.82 235 GLY A N 1
ATOM 1686 C CA . GLY A 1 239 ? 25.094 41.367 -4.784 1.00 8.44 235 GLY A CA 1
ATOM 1687 C C . GLY A 1 239 ? 24.210 42.561 -4.451 1.00 8.92 235 GLY A C 1
ATOM 1688 O O . GLY A 1 239 ? 23.480 43.065 -5.341 1.00 9.81 235 GLY A O 1
ATOM 1689 N N . TYR A 1 240 ? 24.252 42.991 -3.194 1.00 8.94 236 TYR A N 1
ATOM 1690 C CA . TYR A 1 240 ? 23.507 44.178 -2.741 1.00 9.33 236 TYR A CA 1
ATOM 1691 C C . TYR A 1 240 ? 24.332 45.449 -2.738 1.00 9.49 236 TYR A C 1
ATOM 1692 O O . TYR A 1 240 ? 23.813 46.507 -2.399 1.00 9.29 236 TYR A O 1
ATOM 1701 N N . ARG A 1 241 ? 25.618 45.343 -3.091 1.00 9.56 237 ARG A N 1
ATOM 1702 C CA . ARG A 1 241 ? 26.554 46.460 -2.873 1.00 10.05 237 ARG A CA 1
ATOM 1703 C C . ARG A 1 241 ? 26.202 47.707 -3.704 1.00 10.36 237 ARG A C 1
ATOM 1704 O O . ARG A 1 241 ? 26.509 48.820 -3.304 1.00 10.36 237 ARG A O 1
ATOM 1712 N N . ASP A 1 242 ? 25.535 47.513 -4.840 1.00 10.76 238 ASP A N 1
ATOM 1713 C CA . ASP A 1 242 ? 25.129 48.646 -5.678 1.00 11.89 238 ASP A CA 1
ATOM 1714 C C . ASP A 1 242 ? 23.870 49.251 -5.062 1.00 11.23 238 ASP A C 1
ATOM 1715 O O . ASP A 1 242 ? 23.775 50.475 -4.875 1.00 11.67 238 ASP A O 1
ATOM 1720 N N . LEU A 1 243 ? 22.946 48.404 -4.632 1.00 10.73 239 LEU A N 1
ATOM 1721 C CA . LEU A 1 243 ? 21.684 48.853 -4.054 1.00 10.45 239 LEU A CA 1
ATOM 1722 C C . LEU A 1 243 ? 21.842 49.584 -2.696 1.00 10.24 239 LEU A C 1
ATOM 1723 O O . LEU A 1 243 ? 21.285 50.657 -2.524 1.00 10.36 239 LEU A O 1
ATOM 1728 N N . VAL A 1 244 ? 22.597 48.993 -1.758 1.00 10.16 240 VAL A N 1
ATOM 1729 C CA . VAL A 1 244 ? 22.763 49.513 -0.407 1.00 10.15 240 VAL A CA 1
ATOM 1730 C C . VAL A 1 244 ? 24.237 49.482 -0.042 1.00 10.05 240 VAL A C 1
ATOM 1731 O O . VAL A 1 244 ? 24.895 48.483 -0.321 1.00 10.07 240 VAL A O 1
ATOM 1735 N N . ASP A 1 245 ? 24.719 50.564 0.555 1.00 10.06 241 ASP A N 1
ATOM 1736 C CA . ASP A 1 245 ? 26.051 50.663 1.130 1.00 10.07 241 ASP A CA 1
ATOM 1737 C C . ASP A 1 245 ? 25.949 50.369 2.636 1.00 9.85 241 ASP A C 1
ATOM 1738 O O . ASP A 1 245 ? 25.754 51.282 3.431 1.00 9.83 241 ASP A O 1
ATOM 1743 N N . PHE A 1 246 ? 26.087 49.095 2.999 1.00 9.68 242 PHE A N 1
ATOM 1744 C CA . PHE A 1 246 ? 25.889 48.632 4.382 1.00 9.68 242 PHE A CA 1
ATOM 1745 C C . PHE A 1 246 ? 26.984 49.216 5.285 1.00 10.23 242 PHE A C 1
ATOM 1746 O O . PHE A 1 246 ? 26.713 49.615 6.417 1.00 10.32 242 PHE A O 1
ATOM 1754 N N . ASP A 1 247 ? 28.205 49.278 4.767 1.00 10.32 243 ASP A N 1
ATOM 1755 C CA . ASP A 1 247 ? 29.337 49.851 5.528 1.00 10.76 243 ASP A CA 1
ATOM 1756 C C . ASP A 1 247 ? 29.081 51.317 5.933 1.00 11.42 243 ASP A C 1
ATOM 1757 O O . ASP A 1 247 ? 29.408 51.723 7.056 1.00 12.17 243 ASP A O 1
ATOM 1762 N N . ALA A 1 248 ? 28.539 52.097 4.992 1.00 11.68 244 ALA A N 1
ATOM 1763 C CA . ALA A 1 248 ? 28.151 53.497 5.213 1.00 12.79 244 ALA A CA 1
ATOM 1764 C C . ALA A 1 248 ? 27.088 53.625 6.297 1.00 12.98 244 ALA A C 1
ATOM 1765 O O . ALA A 1 248 ? 27.041 54.639 6.988 1.00 13.98 244 ALA A O 1
ATOM 1767 N N . LEU A 1 249 ? 26.267 52.604 6.454 1.00 12.99 245 LEU A N 1
ATOM 1768 C CA . LEU A 1 249 ? 25.216 52.563 7.475 1.00 13.27 245 LEU A CA 1
ATOM 1769 C C . LEU A 1 249 ? 25.718 52.034 8.832 1.00 13.65 245 LEU A C 1
ATOM 1770 O O . LEU A 1 249 ? 24.939 51.908 9.795 1.00 14.19 245 LEU A O 1
ATOM 1775 N N . GLY A 1 250 ? 27.008 51.718 8.919 1.00 13.52 246 GLY A N 1
ATOM 1776 C CA . GLY A 1 250 ? 27.568 51.153 10.128 1.00 13.53 246 GLY A CA 1
ATOM 1777 C C . GLY A 1 250 ? 27.559 49.647 10.281 1.00 12.86 246 GLY A C 1
ATOM 1778 O O . GLY A 1 250 ? 27.959 49.161 11.325 1.00 13.24 246 GLY A O 1
ATOM 1779 N N . PHE A 1 251 ? 27.126 48.906 9.266 1.00 12.23 247 PHE A N 1
ATOM 1780 C CA . PHE A 1 251 ? 27.053 47.443 9.341 1.00 11.32 247 PHE A CA 1
ATOM 1781 C C . PHE A 1 251 ? 28.384 46.865 8.907 1.00 10.78 247 PHE A C 1
ATOM 1782 O O . PHE A 1 251 ? 28.860 47.163 7.808 1.00 10.37 247 PHE A O 1
ATOM 1790 N N . ASP A 1 252 ? 29.021 46.100 9.792 1.00 10.09 248 ASP A N 1
ATOM 1791 C CA . ASP A 1 252 ? 30.385 45.636 9.564 1.00 9.77 248 ASP A CA 1
ATOM 1792 C C . ASP A 1 252 ? 30.416 44.388 8.691 1.00 8.92 248 ASP A C 1
ATOM 1793 O O . ASP A 1 252 ? 30.024 43.290 9.130 1.00 8.99 248 ASP A O 1
ATOM 1798 N N . LEU A 1 253 ? 30.886 44.565 7.462 1.00 8.34 249 LEU A N 1
ATOM 1799 C CA . LEU A 1 253 ? 30.914 43.521 6.436 1.00 7.82 249 LEU A CA 1
ATOM 1800 C C . LEU A 1 253 ? 32.136 42.585 6.536 1.00 7.62 249 LEU A C 1
ATOM 1801 O O . LEU A 1 253 ? 32.242 41.662 5.745 1.00 7.28 249 LEU A O 1
ATOM 1806 N N . ALA A 1 254 ? 33.021 42.814 7.504 1.00 7.68 250 ALA A N 1
ATOM 1807 C CA . ALA A 1 254 ? 34.119 41.871 7.794 1.00 7.91 250 ALA A CA 1
ATOM 1808 C C . ALA A 1 254 ? 33.619 40.678 8.617 1.00 7.92 250 ALA A C 1
ATOM 1809 O O . ALA A 1 254 ? 34.314 39.661 8.749 1.00 7.94 250 ALA A O 1
ATOM 1811 N N . ARG A 1 255 ? 32.410 40.804 9.173 1.00 8.07 251 ARG A N 1
ATOM 1812 C CA . ARG A 1 255 ? 31.783 39.676 9.862 1.00 8.37 251 ARG A CA 1
ATOM 1813 C C . ARG A 1 255 ? 31.240 38.663 8.832 1.00 7.73 251 ARG A C 1
ATOM 1814 O O . ARG A 1 255 ? 31.166 38.945 7.633 1.00 7.47 251 ARG A O 1
ATOM 1822 N N . ARG A 1 256 ? 30.840 37.484 9.308 1.00 7.50 252 ARG A N 1
ATOM 1823 C CA . ARG A 1 256 ? 30.411 36.379 8.472 1.00 7.23 252 ARG A CA 1
ATOM 1824 C C . ARG A 1 256 ? 28.921 36.134 8.699 1.00 7.13 252 ARG A C 1
ATOM 1825 O O . ARG A 1 256 ? 28.413 36.516 9.741 1.00 7.21 252 ARG A O 1
ATOM 1833 N N . ALA A 1 257 ? 28.226 35.464 7.773 1.00 7.05 253 ALA A N 1
ATOM 1834 C CA . ALA A 1 257 ? 26.805 35.177 7.942 1.00 7.25 253 ALA A CA 1
ATOM 1835 C C . ALA A 1 257 ? 26.525 34.467 9.275 1.00 7.58 253 ALA A C 1
ATOM 1836 O O . ALA A 1 257 ? 25.563 34.773 9.993 1.00 7.71 253 ALA A O 1
ATOM 1838 N N . GLU A 1 258 ? 27.402 33.537 9.634 1.00 7.99 254 GLU A N 1
ATOM 1839 C CA . GLU A 1 258 ? 27.226 32.747 10.833 1.00 8.52 254 GLU A CA 1
ATOM 1840 C C . GLU A 1 258 ? 27.355 33.549 12.156 1.00 8.93 254 GLU A C 1
ATOM 1841 O O . GLU A 1 258 ? 26.966 33.072 13.231 1.00 9.40 254 GLU A O 1
ATOM 1847 N N . ASP A 1 259 ? 27.825 34.791 12.059 1.00 8.94 255 ASP A N 1
ATOM 1848 C CA . ASP A 1 259 ? 28.034 35.651 13.244 1.00 9.46 255 ASP A CA 1
ATOM 1849 C C . ASP A 1 259 ? 26.871 36.585 13.622 1.00 10.09 255 ASP A C 1
ATOM 1850 O O . ASP A 1 259 ? 26.902 37.171 14.701 1.00 10.68 255 ASP A O 1
ATOM 1855 N N . ILE A 1 260 ? 25.867 36.716 12.744 1.00 10.37 256 ILE A N 1
ATOM 1856 C CA . ILE A 1 260 ? 24.830 37.772 12.752 1.00 11.19 256 ILE A CA 1
ATOM 1857 C C . ILE A 1 260 ? 23.519 37.180 13.273 1.00 11.17 256 ILE A C 1
ATOM 1858 O O . ILE A 1 260 ? 23.097 36.130 12.805 1.00 11.30 256 ILE A O 1
ATOM 1863 N N . GLY A 1 261 ? 22.875 37.857 14.212 1.00 11.91 257 GLY A N 1
ATOM 1864 C CA . GLY A 1 261 ? 21.596 37.390 14.751 1.00 12.31 257 GLY A CA 1
ATOM 1865 C C . GLY A 1 261 ? 20.347 37.711 13.930 1.00 12.23 257 GLY A C 1
ATOM 1866 O O . GLY A 1 261 ? 20.373 38.510 13.016 1.00 11.38 257 GLY A O 1
ATOM 1867 N N . VAL A 1 262 ? 19.232 37.098 14.309 1.00 12.82 258 VAL A N 1
ATOM 1868 C CA . VAL A 1 262 ? 17.968 37.296 13.628 1.00 13.28 258 VAL A CA 1
ATOM 1869 C C . VAL A 1 262 ? 17.626 38.773 13.572 1.00 13.10 258 VAL A C 1
ATOM 1870 O O . VAL A 1 262 ? 17.230 39.258 12.545 1.00 12.24 258 VAL A O 1
ATOM 1874 N N . ASP A 1 263 ? 17.838 39.485 14.670 1.00 13.69 259 ASP A N 1
ATOM 1875 C CA . ASP A 1 263 ? 17.463 40.907 14.718 1.00 14.56 259 ASP A CA 1
ATOM 1876 C C . ASP A 1 263 ? 18.240 41.733 13.696 1.00 13.63 259 ASP A C 1
ATOM 1877 O O . ASP A 1 263 ? 17.694 42.680 13.108 1.00 13.58 259 ASP A O 1
ATOM 1882 N N . GLU A 1 264 ? 19.499 41.376 13.492 1.00 13.13 260 GLU A N 1
ATOM 1883 C CA . GLU A 1 264 ? 20.340 42.095 12.528 1.00 12.54 260 GLU A CA 1
ATOM 1884 C C . GLU A 1 264 ? 19.938 41.768 11.088 1.00 10.87 260 GLU A C 1
ATOM 1885 O O . GLU A 1 264 ? 19.946 42.643 10.220 1.00 9.69 260 GLU A O 1
ATOM 1891 N N . TYR A 1 265 ? 19.599 40.498 10.821 1.00 9.65 261 TYR A N 1
ATOM 1892 C CA . TYR A 1 265 ? 19.063 40.128 9.520 1.00 9.05 261 TYR A CA 1
ATOM 1893 C C . TYR A 1 265 ? 17.784 40.891 9.190 1.00 9.00 261 TYR A C 1
ATOM 1894 O O . TYR A 1 265 ? 17.570 41.293 8.060 1.00 8.78 261 TYR A O 1
ATOM 1903 N N . VAL A 1 266 ? 16.926 41.097 10.197 1.00 9.24 262 VAL A N 1
ATOM 1904 C CA . VAL A 1 266 ? 15.704 41.865 10.001 1.00 9.39 262 VAL A CA 1
ATOM 1905 C C . VAL A 1 266 ? 16.071 43.296 9.595 1.00 9.37 262 VAL A C 1
ATOM 1906 O O . VAL A 1 266 ? 15.486 43.846 8.683 1.00 8.92 262 VAL A O 1
ATOM 1910 N N . ARG A 1 267 ? 17.066 43.880 10.245 1.00 9.82 263 ARG A N 1
ATOM 1911 C CA . ARG A 1 267 ? 17.513 45.239 9.911 1.00 10.49 263 ARG A CA 1
ATOM 1912 C C . ARG A 1 267 ? 18.100 45.348 8.487 1.00 9.61 263 ARG A C 1
ATOM 1913 O O . ARG A 1 267 ? 17.874 46.335 7.769 1.00 9.43 263 ARG A O 1
ATOM 1921 N N . VAL A 1 268 ? 18.872 44.355 8.078 1.00 8.83 264 VAL A N 1
ATOM 1922 C CA . VAL A 1 268 ? 19.397 44.300 6.707 1.00 8.47 264 VAL A CA 1
ATOM 1923 C C . VAL A 1 268 ? 18.256 44.261 5.672 1.00 8.39 264 VAL A C 1
ATOM 1924 O O . VAL A 1 268 ? 18.273 44.973 4.648 1.00 8.28 264 VAL A O 1
ATOM 1928 N N . ALA A 1 269 ? 17.269 43.411 5.945 1.00 8.32 265 ALA A N 1
ATOM 1929 C CA . ALA A 1 269 ? 16.116 43.281 5.076 1.00 8.48 265 ALA A CA 1
ATOM 1930 C C . ALA A 1 269 ? 15.296 44.572 5.036 1.00 8.83 265 ALA A C 1
ATOM 1931 O O . ALA A 1 269 ? 14.776 44.962 3.988 1.00 9.10 265 ALA A O 1
ATOM 1933 N N . GLN A 1 270 ? 15.183 45.252 6.170 1.00 9.17 266 GLN A N 1
ATOM 1934 C CA . GLN A 1 270 ? 14.453 46.508 6.211 1.00 9.73 266 GLN A CA 1
ATOM 1935 C C . GLN A 1 270 ? 15.190 47.559 5.355 1.00 9.57 266 GLN A C 1
ATOM 1936 O O . GLN A 1 270 ? 14.561 48.354 4.626 1.00 9.83 266 GLN A O 1
ATOM 1942 N N . ALA A 1 271 ? 16.515 47.570 5.478 1.00 9.30 267 ALA A N 1
ATOM 1943 C CA . ALA A 1 271 ? 17.391 48.419 4.647 1.00 9.16 267 ALA A CA 1
ATOM 1944 C C . ALA A 1 271 ? 17.240 48.136 3.135 1.00 8.95 267 ALA A C 1
ATOM 1945 O O . ALA A 1 271 ? 17.153 49.046 2.313 1.00 9.40 267 ALA A O 1
ATOM 1947 N N . VAL A 1 272 ? 17.171 46.865 2.756 1.00 8.75 268 VAL A N 1
ATOM 1948 C CA . VAL A 1 272 ? 17.016 46.494 1.365 1.00 8.48 268 VAL A CA 1
ATOM 1949 C C . VAL A 1 272 ? 15.652 46.962 0.810 1.00 8.76 268 VAL A C 1
ATOM 1950 O O . VAL A 1 272 ? 15.585 47.541 -0.255 1.00 8.63 268 VAL A O 1
ATOM 1954 N N . ALA A 1 273 ? 14.580 46.698 1.544 1.00 9.22 269 ALA A N 1
ATOM 1955 C CA . ALA A 1 273 ? 13.226 47.160 1.172 1.00 9.68 269 ALA A CA 1
ATOM 1956 C C . ALA A 1 273 ? 13.178 48.683 1.058 1.00 9.90 269 ALA A C 1
ATOM 1957 O O . ALA A 1 273 ? 12.554 49.218 0.165 1.00 10.46 269 ALA A O 1
ATOM 1959 N N . SER A 1 274 ? 13.859 49.382 1.948 1.00 10.04 270 SER A N 1
ATOM 1960 C CA . SER A 1 274 ? 13.834 50.839 1.975 1.00 10.21 270 SER A CA 1
ATOM 1961 C C . SER A 1 274 ? 14.548 51.372 0.735 1.00 9.88 270 SER A C 1
ATOM 1962 O O . SER A 1 274 ? 14.064 52.285 0.078 1.00 9.90 270 SER A O 1
ATOM 1965 N N . ALA A 1 275 ? 15.680 50.764 0.421 1.00 9.35 271 ALA A N 1
ATOM 1966 C CA . ALA A 1 275 ? 16.428 51.086 -0.809 1.00 9.35 271 ALA A CA 1
ATOM 1967 C C . ALA A 1 275 ? 15.618 50.914 -2.102 1.00 9.57 271 ALA A C 1
ATOM 1968 O O . ALA A 1 275 ? 15.844 51.618 -3.077 1.00 9.90 271 ALA A O 1
ATOM 1970 N N . ARG A 1 276 ? 14.656 49.993 -2.090 1.00 9.62 272 ARG A N 1
ATOM 1971 C CA . ARG A 1 276 ? 13.848 49.697 -3.250 1.00 9.92 272 ARG A CA 1
ATOM 1972 C C . ARG A 1 276 ? 12.581 50.543 -3.322 1.00 10.33 272 ARG A C 1
ATOM 1973 O O . ARG A 1 276 ? 11.864 50.469 -4.326 1.00 11.07 272 ARG A O 1
ATOM 1981 N N . ALA A 1 277 ? 12.291 51.325 -2.286 1.00 10.37 273 ALA A N 1
ATOM 1982 C CA . ALA A 1 277 ? 10.946 51.905 -2.111 1.00 10.86 273 ALA A CA 1
ATOM 1983 C C . ALA A 1 277 ? 10.706 53.092 -3.038 1.00 11.24 273 ALA A C 1
ATOM 1984 O O . ALA A 1 277 ? 11.634 53.851 -3.375 1.00 10.97 273 ALA A O 1
ATOM 1986 N N . SER A 1 278 ? 9.463 53.218 -3.490 1.00 11.63 274 SER A N 1
ATOM 1987 C CA . SER A 1 278 ? 9.004 54.418 -4.217 1.00 12.37 274 SER A CA 1
ATOM 1988 C C . SER A 1 278 ? 7.644 54.902 -3.695 1.00 12.71 274 SER A C 1
ATOM 1989 O O . SER A 1 278 ? 6.917 54.165 -2.994 1.00 13.16 274 SER A O 1
ATOM 1992 N N . GLY A 1 279 ? 7.276 56.132 -4.049 1.00 12.79 275 GLY A N 1
ATOM 1993 C CA . GLY A 1 279 ? 5.923 56.661 -3.778 1.00 13.16 275 GLY A CA 1
ATOM 1994 C C . GLY A 1 279 ? 5.973 57.906 -2.947 1.00 13.16 275 GLY A C 1
ATOM 1995 O O . GLY A 1 279 ? 7.045 58.159 -2.345 1.00 12.65 275 GLY A O 1
#